Protein AF-A0A8C0UGE2-F1 (afdb_monomer_lite)

Radius of gyration: 23.73 Å; chains: 1; bounding box: 67×33×68 Å

Structure (mmCIF, N/CA/C/O backbone):
data_AF-A0A8C0UGE2-F1
#
_entry.id   AF-A0A8C0UGE2-F1
#
loop_
_atom_site.group_PDB
_atom_site.id
_atom_site.type_symbol
_atom_site.label_atom_id
_atom_site.label_alt_id
_atom_site.label_comp_id
_atom_site.label_asym_id
_atom_site.label_entity_id
_atom_site.label_seq_id
_atom_site.pdbx_PDB_ins_code
_atom_site.Cartn_x
_atom_site.Cartn_y
_atom_site.Cartn_z
_atom_site.occupancy
_atom_site.B_iso_or_equiv
_atom_site.auth_seq_id
_atom_site.auth_comp_id
_atom_site.auth_asym_id
_atom_site.auth_atom_id
_atom_site.pdbx_PDB_model_num
ATOM 1 N N . TYR A 1 1 ? -39.159 15.791 -8.071 1.00 35.28 1 TYR A N 1
ATOM 2 C CA . TYR A 1 1 ? -38.620 14.446 -7.819 1.00 35.28 1 TYR A CA 1
ATOM 3 C C . TYR A 1 1 ? -37.175 14.596 -7.386 1.00 35.28 1 TYR A C 1
ATOM 5 O O . TYR A 1 1 ? -36.305 14.769 -8.224 1.00 35.28 1 TYR A O 1
ATOM 13 N N . LEU A 1 2 ? -36.950 14.670 -6.074 1.00 36.16 2 LEU A N 1
ATOM 14 C CA . LEU A 1 2 ? -35.611 14.627 -5.495 1.00 36.16 2 LEU A CA 1
ATOM 15 C C . LEU A 1 2 ? -35.156 13.165 -5.542 1.00 36.16 2 LEU A C 1
ATOM 17 O O . LEU A 1 2 ? -35.850 12.305 -5.002 1.00 36.16 2 LEU A O 1
ATOM 21 N N . CYS A 1 3 ? -34.042 12.883 -6.220 1.00 34.47 3 CYS A N 1
ATOM 22 C CA . CYS A 1 3 ? -33.357 11.601 -6.090 1.00 34.47 3 CYS A CA 1
ATOM 23 C C . CYS A 1 3 ? -32.955 11.437 -4.624 1.00 34.47 3 CYS A C 1
ATOM 25 O O . CYS A 1 3 ? -32.105 12.175 -4.128 1.00 34.47 3 CYS A O 1
ATOM 27 N N . ALA A 1 4 ? -33.575 10.482 -3.936 1.00 37.00 4 ALA A N 1
ATOM 28 C CA . ALA A 1 4 ? -33.048 9.970 -2.688 1.00 37.00 4 ALA A CA 1
ATOM 29 C C . ALA A 1 4 ? -31.697 9.321 -3.007 1.00 37.00 4 ALA A C 1
ATOM 31 O O . ALA A 1 4 ? -31.641 8.278 -3.656 1.00 37.00 4 ALA A O 1
ATOM 32 N N . VAL A 1 5 ? -30.607 9.968 -2.597 1.00 39.03 5 VAL A N 1
ATOM 33 C CA . VAL A 1 5 ? -29.318 9.294 -2.464 1.00 39.03 5 VAL A CA 1
ATOM 34 C C . VAL A 1 5 ? -29.545 8.232 -1.395 1.00 39.03 5 VAL A C 1
ATOM 36 O O . VAL A 1 5 ? -29.760 8.560 -0.230 1.00 39.03 5 VAL A O 1
ATOM 39 N N . ALA A 1 6 ? -29.630 6.970 -1.807 1.00 39.03 6 ALA A N 1
ATOM 40 C CA . ALA A 1 6 ? -29.719 5.862 -0.874 1.00 39.03 6 ALA A CA 1
ATOM 41 C C . ALA A 1 6 ? -28.421 5.849 -0.060 1.00 39.03 6 ALA A C 1
ATOM 43 O O . ALA A 1 6 ? -27.354 5.558 -0.597 1.00 39.03 6 ALA A O 1
ATOM 44 N N . PHE A 1 7 ? -28.502 6.221 1.217 1.00 43.69 7 PHE A N 1
ATOM 45 C CA . PHE A 1 7 ? -27.415 5.965 2.152 1.00 43.69 7 PHE A CA 1
ATOM 46 C C . PHE A 1 7 ? -27.224 4.440 2.225 1.00 43.69 7 PHE A C 1
ATOM 48 O O . PHE A 1 7 ? -28.227 3.727 2.348 1.00 43.69 7 PHE A O 1
ATOM 55 N N . PRO A 1 8 ? -25.990 3.921 2.087 1.00 52.72 8 PRO A N 1
ATOM 56 C CA . PRO A 1 8 ? -25.739 2.484 2.137 1.00 52.72 8 PRO A CA 1
ATOM 57 C C . PRO A 1 8 ? -26.287 1.905 3.443 1.00 52.72 8 PRO A C 1
ATOM 59 O O . PRO A 1 8 ? -26.180 2.522 4.505 1.00 52.72 8 PRO A O 1
ATOM 62 N N . THR A 1 9 ? -26.921 0.734 3.367 1.00 55.12 9 THR A N 1
ATOM 63 C CA . THR A 1 9 ? -27.489 0.107 4.563 1.00 55.12 9 THR A CA 1
ATOM 64 C C . THR A 1 9 ? -26.370 -0.347 5.505 1.00 55.12 9 THR A C 1
ATOM 66 O O . THR A 1 9 ? -25.261 -0.664 5.073 1.00 55.12 9 THR A O 1
ATOM 69 N N . THR A 1 10 ? -26.642 -0.421 6.811 1.00 58.91 10 THR A N 1
ATOM 70 C CA . THR A 1 10 ? -25.667 -0.883 7.822 1.00 58.91 10 THR A CA 1
ATOM 71 C C . THR A 1 10 ? -25.112 -2.285 7.532 1.00 58.91 10 THR A C 1
ATOM 73 O O . THR A 1 10 ? -23.990 -2.605 7.927 1.00 58.91 10 THR A O 1
ATOM 76 N N . LEU A 1 11 ? -25.870 -3.116 6.807 1.00 57.78 11 LEU A N 1
ATOM 77 C CA . LEU A 1 11 ? -25.459 -4.452 6.379 1.00 57.78 11 LEU A CA 1
ATOM 78 C C . LEU A 1 11 ? -24.399 -4.415 5.263 1.00 57.78 11 LEU A C 1
ATOM 80 O O . LEU A 1 11 ? -23.476 -5.232 5.285 1.00 57.78 11 LEU A O 1
ATOM 84 N N . ASP A 1 12 ? -24.515 -3.467 4.327 1.00 63.66 12 ASP A N 1
ATOM 85 C CA . ASP A 1 12 ? -23.564 -3.288 3.222 1.00 63.66 12 ASP A CA 1
ATOM 86 C C . ASP A 1 12 ? -22.211 -2.810 3.760 1.00 63.66 12 ASP A C 1
ATOM 88 O O . ASP A 1 12 ? -21.180 -3.420 3.485 1.00 63.66 12 ASP A O 1
ATOM 92 N N . LEU A 1 13 ? -22.231 -1.827 4.669 1.00 69.75 13 LEU A N 1
ATOM 93 C CA . LEU A 1 13 ? -21.023 -1.317 5.327 1.00 69.75 13 LEU A CA 1
ATOM 94 C C . LEU A 1 13 ? -20.281 -2.420 6.097 1.00 69.75 13 LEU A C 1
ATOM 96 O O . LEU A 1 13 ? -19.061 -2.543 6.016 1.00 69.75 13 LEU A O 1
ATOM 100 N N . ARG A 1 14 ? -21.001 -3.284 6.824 1.00 78.75 14 ARG A N 1
ATOM 101 C CA . ARG A 1 14 ? -20.371 -4.378 7.575 1.00 78.75 14 ARG A CA 1
ATOM 102 C C . ARG A 1 14 ? -19.578 -5.317 6.669 1.00 78.75 14 ARG A C 1
ATOM 104 O O . ARG A 1 14 ? -18.502 -5.772 7.062 1.00 78.75 14 ARG A O 1
ATOM 111 N N . LYS A 1 15 ? -20.108 -5.648 5.492 1.00 79.75 15 LYS A N 1
ATOM 112 C CA . LYS A 1 15 ? -19.449 -6.561 4.553 1.00 79.75 15 LYS A CA 1
ATOM 113 C C . LYS A 1 15 ? -18.118 -5.983 4.070 1.00 79.75 15 LYS A C 1
ATOM 115 O O . LYS A 1 15 ? -17.127 -6.712 4.037 1.00 79.75 15 LYS A O 1
ATOM 120 N N . ASP A 1 16 ? -18.090 -4.687 3.793 1.00 85.06 16 ASP A N 1
ATOM 121 C CA . ASP A 1 16 ? -16.926 -4.005 3.228 1.00 85.06 16 ASP A CA 1
ATOM 122 C C . ASP A 1 16 ? -15.793 -3.824 4.249 1.00 85.06 16 ASP A C 1
ATOM 124 O O . ASP A 1 16 ? -14.615 -3.862 3.883 1.00 85.06 16 ASP A O 1
ATOM 128 N N . TYR A 1 17 ? -16.126 -3.721 5.541 1.00 92.06 17 TYR A N 1
ATOM 129 C CA . TYR A 1 17 ? -15.155 -3.471 6.615 1.00 92.06 17 TYR A CA 1
ATOM 130 C C . TYR A 1 17 ? -14.845 -4.689 7.497 1.00 92.06 17 TYR A C 1
ATOM 132 O O . TYR A 1 17 ? -14.012 -4.603 8.396 1.00 92.06 17 TYR A O 1
ATOM 140 N N . SER A 1 18 ? -15.473 -5.846 7.271 1.00 94.06 18 SER A N 1
ATOM 141 C CA . SER A 1 18 ? -15.198 -7.049 8.071 1.00 94.06 18 SER A CA 1
ATOM 142 C C . SER A 1 18 ? -13.863 -7.693 7.700 1.00 94.06 18 SER A C 1
ATOM 144 O O . SER A 1 18 ? -13.584 -7.933 6.524 1.00 94.06 18 SER A O 1
ATOM 146 N N . ARG A 1 19 ? -13.063 -8.055 8.704 1.00 94.94 19 ARG A N 1
ATOM 147 C CA . ARG A 1 19 ? -11.792 -8.769 8.552 1.00 94.94 19 ARG A CA 1
ATOM 148 C C . ARG A 1 19 ? -12.007 -10.198 8.064 1.00 94.94 19 ARG A C 1
ATOM 150 O O . ARG A 1 19 ? -12.829 -10.951 8.606 1.00 94.94 19 ARG A O 1
ATOM 157 N N . GLN A 1 20 ? -11.249 -10.612 7.060 1.00 92.94 20 GLN A N 1
ATOM 158 C CA . GLN A 1 20 ? -11.291 -11.962 6.509 1.00 92.94 20 GLN A CA 1
ATOM 159 C C . GLN A 1 20 ? -10.491 -12.947 7.389 1.00 92.94 20 GLN A C 1
ATOM 161 O O . GLN A 1 20 ? -9.578 -12.545 8.112 1.00 92.94 20 GLN A O 1
ATOM 166 N N . PRO A 1 21 ? -10.841 -14.248 7.410 1.00 90.94 21 PRO A N 1
ATOM 167 C CA . PRO A 1 21 ? -10.063 -15.246 8.145 1.00 90.94 21 PRO A CA 1
ATOM 168 C C . PRO A 1 21 ? -8.603 -15.284 7.669 1.00 90.94 21 PRO A C 1
ATOM 170 O O . PRO A 1 21 ? -8.354 -15.400 6.476 1.00 90.94 21 PRO A O 1
ATOM 173 N N . GLY A 1 22 ? -7.647 -15.194 8.597 1.00 88.38 22 GLY A N 1
ATOM 174 C CA . GLY A 1 22 ? -6.212 -15.215 8.280 1.00 88.38 22 GLY A CA 1
ATOM 175 C C . GLY A 1 22 ? -5.634 -13.895 7.753 1.00 88.38 22 GLY A C 1
ATOM 176 O O . GLY A 1 22 ? -4.417 -13.780 7.659 1.00 88.38 22 GLY A O 1
ATOM 177 N N . GLU A 1 23 ? -6.466 -12.888 7.478 1.00 91.00 23 GLU A N 1
ATOM 178 C CA . GLU A 1 23 ? -6.017 -11.566 7.029 1.00 91.00 23 GLU A CA 1
ATOM 179 C C . GLU A 1 23 ? -5.204 -10.871 8.142 1.00 91.00 23 GLU A C 1
ATOM 181 O O . GLU A 1 23 ? -5.680 -10.801 9.288 1.00 91.00 23 GLU A O 1
ATOM 186 N N . PRO A 1 24 ? -3.989 -10.369 7.855 1.00 91.44 24 PRO A N 1
ATOM 187 C CA . PRO A 1 24 ? -3.239 -9.510 8.768 1.00 91.44 24 PRO A CA 1
ATOM 188 C C . PRO A 1 24 ? -4.028 -8.257 9.164 1.00 91.44 24 PRO A C 1
ATOM 190 O O . PRO A 1 24 ? -4.846 -7.757 8.398 1.00 91.44 24 PRO A O 1
ATOM 193 N N . ILE A 1 25 ? -3.775 -7.718 10.361 1.00 93.88 25 ILE A N 1
ATOM 194 C CA . ILE A 1 25 ? -4.463 -6.498 10.821 1.00 93.88 25 ILE A CA 1
ATOM 195 C C . ILE A 1 25 ? -4.112 -5.296 9.934 1.00 93.88 25 ILE A C 1
ATOM 197 O O . ILE A 1 25 ? -5.007 -4.524 9.610 1.00 93.88 25 ILE A O 1
ATOM 201 N N . SER A 1 26 ? -2.852 -5.163 9.508 1.00 92.69 26 SER A N 1
ATOM 202 C CA . SER A 1 26 ? -2.403 -4.120 8.574 1.00 92.69 26 SER A CA 1
ATOM 203 C C . SER A 1 26 ? -3.158 -4.178 7.245 1.00 92.69 26 SER A C 1
ATOM 205 O O . SER A 1 26 ? -3.753 -3.182 6.845 1.00 92.69 26 SER A O 1
ATOM 207 N N . ALA A 1 27 ? -3.205 -5.358 6.620 1.00 92.19 27 ALA A N 1
ATOM 208 C CA . ALA A 1 27 ? -3.927 -5.603 5.372 1.00 92.19 27 ALA A CA 1
ATOM 209 C C . ALA A 1 27 ? -5.427 -5.290 5.499 1.00 92.19 27 ALA A C 1
ATOM 211 O O . ALA A 1 27 ? -6.004 -4.605 4.658 1.00 92.19 27 ALA A O 1
ATOM 212 N N . TRP A 1 28 ? -6.051 -5.739 6.593 1.00 95.25 28 TRP A N 1
ATOM 213 C CA . TRP A 1 28 ? -7.461 -5.474 6.875 1.00 95.25 28 TRP A CA 1
ATOM 214 C C . TRP A 1 28 ? -7.760 -3.982 7.030 1.00 95.25 28 TRP A C 1
ATOM 216 O O . TRP A 1 28 ? -8.749 -3.490 6.485 1.00 95.25 28 TRP A O 1
ATOM 226 N N . LEU A 1 29 ? -6.923 -3.259 7.775 1.00 95.19 29 LEU A N 1
ATOM 227 C CA . LEU A 1 29 ? -7.071 -1.820 7.958 1.00 95.19 29 LEU A CA 1
ATOM 228 C C . LEU A 1 29 ? -6.905 -1.081 6.630 1.00 95.19 29 LEU A C 1
ATOM 230 O O . LEU A 1 29 ? -7.764 -0.272 6.291 1.00 95.19 29 LEU A O 1
ATOM 234 N N . LEU A 1 30 ? -5.868 -1.402 5.857 1.00 92.94 30 LEU A N 1
ATOM 235 C CA . LEU A 1 30 ? -5.649 -0.801 4.543 1.00 92.94 30 LEU A CA 1
ATOM 236 C C . LEU A 1 30 ? -6.849 -1.029 3.613 1.00 92.94 30 LEU A C 1
ATOM 238 O O . LEU A 1 30 ? -7.369 -0.088 3.028 1.00 92.94 30 LEU A O 1
ATOM 242 N N . ARG A 1 31 ? -7.402 -2.245 3.581 1.00 93.44 31 ARG A N 1
ATOM 243 C CA . ARG A 1 31 ? -8.626 -2.525 2.819 1.00 93.44 31 ARG A CA 1
ATOM 244 C C . ARG A 1 31 ? -9.834 -1.730 3.323 1.00 93.44 31 ARG A C 1
ATOM 246 O O . ARG A 1 31 ? -10.671 -1.312 2.527 1.00 93.44 31 ARG A O 1
ATOM 253 N N . CYS A 1 32 ? -9.957 -1.513 4.634 1.00 93.69 32 CYS A N 1
ATOM 254 C CA . CYS A 1 32 ? -10.994 -0.630 5.170 1.00 93.69 32 CYS A CA 1
ATOM 255 C C . CYS A 1 32 ? -10.818 0.813 4.673 1.00 93.69 32 CYS A C 1
ATOM 257 O O . CYS A 1 32 ? -11.817 1.455 4.338 1.00 93.69 32 CYS A O 1
ATOM 259 N N . TRP A 1 33 ? -9.579 1.313 4.620 1.00 93.50 33 TRP A N 1
ATOM 260 C CA . TRP A 1 33 ? -9.257 2.629 4.065 1.00 93.50 33 TRP A CA 1
ATOM 261 C C . TRP A 1 33 ? -9.662 2.734 2.592 1.00 93.50 33 TRP A C 1
ATOM 263 O O . TRP A 1 33 ? -10.447 3.622 2.254 1.00 93.50 33 TRP A O 1
ATOM 273 N N . ASP A 1 34 ? -9.253 1.766 1.769 1.00 88.88 34 ASP A N 1
ATOM 274 C CA . ASP A 1 34 ? -9.574 1.692 0.336 1.00 88.88 34 ASP A CA 1
ATOM 275 C C . ASP A 1 34 ? -11.093 1.662 0.092 1.00 88.88 34 ASP A C 1
ATOM 277 O O . ASP A 1 34 ? -11.623 2.338 -0.793 1.00 88.88 34 ASP A O 1
ATOM 281 N N . ASN A 1 35 ? -11.833 0.978 0.971 1.00 89.75 35 ASN A N 1
ATOM 282 C CA . ASN A 1 35 ? -13.299 0.950 0.978 1.00 89.75 35 ASN A CA 1
ATOM 283 C C . ASN A 1 35 ? -13.944 2.218 1.582 1.00 89.75 35 ASN A C 1
ATOM 285 O O . ASN A 1 35 ? -15.152 2.268 1.838 1.00 89.75 35 ASN A O 1
ATOM 289 N N . GLY A 1 36 ? -13.167 3.269 1.833 1.00 88.50 36 GLY A N 1
ATOM 290 C CA . GLY A 1 36 ? -13.653 4.583 2.233 1.00 88.50 36 GLY A CA 1
ATOM 291 C C . GLY A 1 36 ? -13.944 4.758 3.719 1.00 88.50 36 GLY A C 1
ATOM 292 O O . GLY A 1 36 ? -14.719 5.653 4.059 1.00 88.50 36 GLY A O 1
ATOM 293 N N . ALA A 1 37 ? -13.338 3.973 4.617 1.00 91.12 37 ALA A N 1
ATOM 294 C CA . ALA A 1 37 ? -13.529 4.130 6.066 1.00 91.12 37 ALA A CA 1
ATOM 295 C C . ALA A 1 37 ? -13.191 5.546 6.581 1.00 91.12 37 ALA A C 1
ATOM 297 O O . ALA A 1 37 ? -13.761 5.982 7.582 1.00 91.12 37 ALA A O 1
ATOM 298 N N . GLY A 1 38 ? -12.316 6.293 5.895 1.00 89.81 38 GLY A N 1
ATOM 299 C CA . GLY A 1 38 ? -12.028 7.700 6.209 1.00 89.81 38 GLY A CA 1
ATOM 300 C C . GLY A 1 38 ? -13.226 8.640 6.012 1.00 89.81 38 GLY A C 1
ATOM 301 O O . GLY A 1 38 ? -13.368 9.627 6.731 1.00 89.81 38 GLY A O 1
ATOM 302 N N . ARG A 1 39 ? -14.141 8.307 5.092 1.00 88.69 39 ARG A N 1
ATOM 303 C CA . ARG A 1 39 ? -15.330 9.116 4.767 1.00 88.69 39 ARG A CA 1
ATOM 304 C C . ARG A 1 39 ? -16.543 8.788 5.640 1.00 88.69 39 ARG A C 1
ATOM 306 O O . ARG A 1 39 ? -17.461 9.600 5.717 1.00 88.69 39 ARG A O 1
ATOM 313 N N . GLN A 1 40 ? -16.547 7.634 6.308 1.00 90.69 40 GLN A N 1
ATOM 314 C CA . GLN A 1 40 ? -17.678 7.196 7.128 1.00 90.69 40 GLN A CA 1
ATOM 315 C C . GLN A 1 40 ? -17.618 7.811 8.521 1.00 90.69 40 GLN A C 1
ATOM 317 O O . GLN A 1 40 ? -16.929 7.300 9.400 1.00 90.69 40 GLN A O 1
ATOM 322 N N . GLN A 1 41 ? -18.335 8.913 8.721 1.00 91.62 41 GLN A N 1
ATOM 323 C CA . GLN A 1 41 ? -18.479 9.556 10.026 1.00 91.62 41 GLN A CA 1
ATOM 324 C C . GLN A 1 41 ? -19.551 8.835 10.837 1.00 91.62 41 GLN A C 1
ATOM 326 O O . GLN A 1 41 ? -20.673 8.685 10.362 1.00 91.62 41 GLN A O 1
ATOM 331 N N . LEU A 1 42 ? -19.197 8.384 12.039 1.00 89.81 42 LEU A N 1
ATOM 332 C CA . LEU A 1 42 ? -20.088 7.611 12.900 1.00 89.81 42 LEU A CA 1
ATOM 333 C C . LEU A 1 42 ? -20.021 8.129 14.331 1.00 89.81 42 LEU A C 1
ATOM 335 O O . LEU A 1 42 ? -18.936 8.459 14.827 1.00 89.81 42 LEU A O 1
ATOM 339 N N . GLU A 1 43 ? -21.153 8.124 15.023 1.00 91.56 43 GLU A N 1
ATOM 340 C CA . GLU A 1 43 ? -21.210 8.175 16.482 1.00 91.56 43 GLU A CA 1
ATOM 341 C C . GLU A 1 43 ? -20.812 6.831 17.108 1.00 91.56 43 GLU A C 1
ATOM 343 O O . GLU A 1 43 ? -20.848 5.775 16.471 1.00 91.56 43 GLU A O 1
ATOM 348 N N . GLY A 1 44 ? -20.465 6.847 18.400 1.00 87.62 44 GLY A N 1
ATOM 349 C CA . GLY A 1 44 ? -20.059 5.630 19.110 1.00 87.62 44 GLY A CA 1
ATOM 350 C C . GLY A 1 44 ? -21.124 4.531 19.081 1.00 87.62 44 GLY A C 1
ATOM 351 O O . GLY A 1 44 ? -20.791 3.356 18.949 1.00 87.62 44 GLY A O 1
ATOM 352 N N . HIS A 1 45 ? -22.404 4.904 19.145 1.00 88.00 45 HIS A N 1
ATOM 353 C CA . HIS A 1 45 ? -23.514 3.954 19.124 1.00 88.00 45 HIS A CA 1
ATOM 354 C C 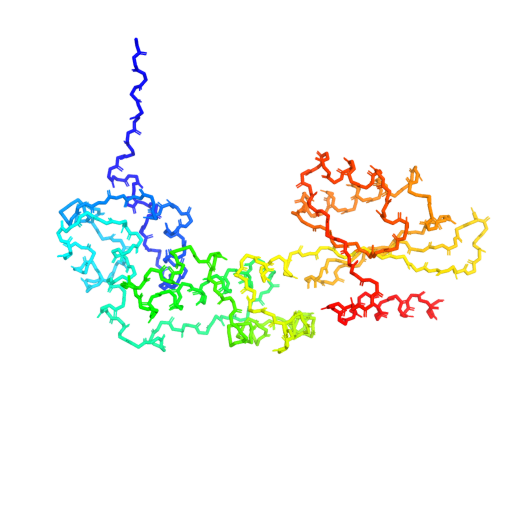. HIS A 1 45 ? -23.767 3.369 17.721 1.00 88.00 45 HIS A C 1
ATOM 356 O O . HIS A 1 45 ? -24.036 2.176 17.601 1.00 88.00 45 HIS A O 1
ATOM 362 N N . GLU A 1 46 ? -23.622 4.166 16.660 1.00 89.19 46 GLU A N 1
ATOM 363 C CA . GLU A 1 46 ? -23.729 3.708 15.266 1.00 89.19 46 GLU A CA 1
ATOM 364 C C . GLU A 1 46 ? -22.588 2.748 14.926 1.00 89.19 46 GLU A C 1
ATOM 366 O O . GLU A 1 46 ? -22.802 1.691 14.334 1.00 89.19 46 GLU A O 1
ATOM 371 N N . ALA A 1 47 ? -21.375 3.061 15.390 1.00 87.38 47 ALA A N 1
ATOM 372 C CA . ALA A 1 47 ? -20.214 2.200 15.215 1.00 87.38 47 ALA A CA 1
ATOM 373 C C . ALA A 1 47 ? -20.403 0.826 15.890 1.00 87.38 47 ALA A C 1
ATOM 375 O O . ALA A 1 47 ? -19.991 -0.191 15.336 1.00 87.38 47 ALA A O 1
ATOM 376 N N . GLN A 1 48 ? -21.086 0.762 17.042 1.00 86.50 48 GLN A N 1
ATOM 377 C CA . GLN A 1 48 ? -21.438 -0.510 17.698 1.00 86.50 48 GLN A CA 1
ATOM 378 C C . GLN A 1 48 ? -22.453 -1.333 16.889 1.00 86.50 48 GLN A C 1
ATOM 380 O O . GLN A 1 48 ? -22.426 -2.565 16.935 1.00 86.50 48 GLN A O 1
ATOM 385 N N . GLN A 1 49 ? -23.338 -0.677 16.134 1.00 87.62 49 GLN A N 1
ATOM 386 C CA . GLN A 1 49 ? -24.356 -1.346 15.318 1.00 87.62 49 GLN A CA 1
ATOM 387 C C . GLN A 1 49 ? -23.782 -2.018 14.064 1.00 87.62 49 GLN A C 1
ATOM 389 O O . GLN A 1 49 ? -24.423 -2.920 13.523 1.00 87.62 49 GLN A O 1
ATOM 394 N N . LEU A 1 50 ? -22.562 -1.664 13.639 1.00 85.44 50 LEU A N 1
ATOM 395 C CA . LEU A 1 50 ? -21.855 -2.360 12.554 1.00 85.44 50 LEU A CA 1
ATOM 396 C C . LEU A 1 50 ? -21.550 -3.831 12.895 1.00 85.44 50 LEU A C 1
ATOM 398 O O . LEU A 1 50 ? -21.293 -4.641 12.003 1.00 85.44 50 LEU A O 1
ATOM 402 N N . GLY A 1 51 ? -21.631 -4.207 14.174 1.00 85.06 51 GLY A N 1
ATOM 403 C CA . GLY A 1 51 ? -21.371 -5.561 14.642 1.00 85.06 51 GLY A CA 1
ATOM 404 C C . GLY A 1 51 ? -19.881 -5.896 14.629 1.00 85.06 51 GLY A C 1
ATOM 405 O O . GLY A 1 51 ? -19.035 -5.016 14.713 1.00 85.06 51 GLY A O 1
ATOM 406 N N . SER A 1 52 ? -19.550 -7.190 14.561 1.00 89.94 52 SER A N 1
ATOM 407 C CA . SER A 1 52 ? -18.144 -7.606 14.592 1.00 89.94 52 SER A CA 1
ATOM 408 C C . SER A 1 52 ? -17.474 -7.393 13.237 1.00 89.94 52 SER A C 1
ATOM 410 O O . SER A 1 52 ? -17.834 -8.078 12.270 1.00 89.94 52 SER A O 1
ATOM 412 N N . LEU A 1 53 ? -16.508 -6.472 13.208 1.00 93.25 53 LEU A N 1
ATOM 413 C CA . LEU A 1 53 ? -15.648 -6.165 12.068 1.00 93.25 53 LEU A CA 1
ATOM 414 C C . LEU A 1 53 ? -14.285 -6.851 12.206 1.00 93.25 53 LEU A C 1
ATOM 416 O O . LEU A 1 53 ? -13.872 -7.600 11.324 1.00 93.25 53 LEU A O 1
ATOM 420 N N . ALA A 1 54 ? -13.603 -6.644 13.332 1.00 92.81 54 ALA A N 1
ATOM 421 C CA . ALA A 1 54 ? -12.238 -7.105 13.575 1.00 92.81 54 ALA A CA 1
ATOM 422 C C . ALA A 1 54 ? -12.143 -8.600 13.907 1.00 92.81 54 ALA A C 1
ATOM 424 O O . ALA A 1 54 ? -11.068 -9.193 13.786 1.00 92.81 54 ALA A O 1
ATOM 425 N N . LYS A 1 55 ? -13.252 -9.197 14.374 1.00 92.06 55 LYS A N 1
ATOM 426 C CA . LYS A 1 55 ? -13.299 -10.543 14.980 1.00 92.06 55 LYS A CA 1
ATOM 427 C C . LYS A 1 55 ? -12.389 -10.676 16.212 1.00 92.06 55 LYS A C 1
ATOM 429 O O . LYS A 1 55 ? -12.004 -11.779 16.589 1.00 92.06 55 LYS A O 1
ATOM 434 N N . ASP A 1 56 ? -12.086 -9.554 16.863 1.00 93.31 56 ASP A N 1
ATOM 435 C CA . ASP A 1 56 ? -11.334 -9.462 18.115 1.00 93.31 56 ASP A CA 1
ATOM 436 C C . ASP A 1 56 ? -12.122 -8.589 19.095 1.00 93.31 56 ASP A C 1
ATOM 438 O O . ASP A 1 56 ? -12.351 -7.406 18.845 1.00 93.31 56 ASP A O 1
ATOM 442 N N . ARG A 1 57 ? -12.532 -9.180 20.222 1.00 91.88 57 ARG A N 1
ATOM 443 C CA . ARG A 1 57 ? -13.417 -8.543 21.209 1.00 91.88 57 ARG A CA 1
ATOM 444 C C . ARG A 1 57 ? -12.885 -7.223 21.760 1.00 91.88 57 ARG A C 1
ATOM 446 O O . ARG A 1 57 ? -13.679 -6.339 22.073 1.00 91.88 57 ARG A O 1
ATOM 453 N N . GLU A 1 58 ? -11.576 -7.104 21.924 1.00 91.94 58 GLU A N 1
ATOM 454 C CA . GLU A 1 58 ? -10.963 -5.911 22.498 1.00 91.94 58 GLU A CA 1
ATOM 455 C C . GLU A 1 58 ? -10.932 -4.770 21.479 1.00 91.94 58 GLU A C 1
ATOM 457 O O . GLU A 1 58 ? -11.215 -3.627 21.842 1.00 91.94 58 GLU A O 1
ATOM 462 N N . ILE A 1 59 ? -10.687 -5.087 20.201 1.00 94.38 59 ILE A N 1
ATOM 463 C CA . ILE A 1 59 ? -10.800 -4.117 19.105 1.00 94.38 59 ILE A CA 1
ATOM 464 C C . ILE A 1 59 ? -12.261 -3.676 18.947 1.00 94.38 59 ILE A C 1
ATOM 466 O O . ILE A 1 59 ? -12.517 -2.476 18.921 1.00 94.38 59 ILE A O 1
ATOM 470 N N . GLU A 1 60 ? -13.231 -4.603 18.938 1.00 93.56 60 GLU A N 1
ATOM 471 C CA . GLU A 1 60 ? -14.658 -4.239 18.820 1.00 93.56 60 GLU A CA 1
ATOM 472 C C . GLU A 1 60 ? -15.096 -3.284 19.940 1.00 93.56 60 GLU A C 1
ATOM 474 O O . GLU A 1 60 ? -15.799 -2.301 19.704 1.00 93.56 60 GLU A O 1
ATOM 479 N N . ARG A 1 61 ? -14.651 -3.548 21.177 1.00 90.94 61 ARG A N 1
ATOM 480 C CA . ARG A 1 61 ? -14.950 -2.685 22.326 1.00 90.94 61 ARG A CA 1
ATOM 481 C C . ARG A 1 61 ? -14.375 -1.283 22.140 1.00 90.94 61 ARG A C 1
ATOM 483 O O . ARG A 1 61 ? -14.988 -0.319 22.591 1.00 90.94 61 ARG A O 1
ATOM 490 N N . GLY A 1 62 ? -13.206 -1.169 21.514 1.00 91.12 62 GLY A N 1
ATOM 491 C CA . GLY A 1 62 ? -12.579 0.111 21.204 1.00 91.12 62 GLY A CA 1
ATOM 492 C C . GLY A 1 62 ? -13.389 0.940 20.207 1.00 91.12 62 GLY A C 1
ATOM 493 O O . GLY A 1 62 ? -13.570 2.137 20.435 1.00 91.12 62 GLY A O 1
ATOM 494 N N . ILE A 1 63 ? -13.932 0.307 19.159 1.00 91.94 63 ILE A N 1
ATOM 495 C CA . ILE A 1 63 ? -14.538 1.001 18.006 1.00 91.94 63 ILE A CA 1
ATOM 496 C C . ILE A 1 63 ? -15.707 1.888 18.452 1.00 91.94 63 ILE A C 1
ATOM 498 O O . ILE A 1 63 ? -15.837 3.040 18.032 1.00 91.94 63 ILE A O 1
ATOM 502 N N . GLY A 1 64 ? -16.530 1.360 19.357 1.00 88.81 64 GLY A N 1
ATOM 503 C CA . GLY A 1 64 ? -17.698 2.039 19.909 1.00 88.81 64 GLY A CA 1
ATOM 504 C C . GLY A 1 64 ? -17.455 2.844 21.185 1.00 88.81 64 GLY A C 1
ATOM 505 O O . GLY A 1 64 ? -18.423 3.332 21.766 1.00 88.81 64 GLY A O 1
ATOM 506 N N . LYS A 1 65 ? -16.214 2.928 21.684 1.00 89.00 65 LYS A N 1
ATOM 507 C CA . LYS A 1 65 ? -15.915 3.536 22.994 1.00 89.00 65 LYS A CA 1
ATOM 508 C C . LYS A 1 65 ? -16.015 5.059 22.971 1.00 89.00 65 LYS A C 1
ATOM 510 O O . LYS A 1 65 ? -16.431 5.663 23.956 1.00 89.00 65 LYS A O 1
ATOM 515 N N . GLU A 1 66 ? -15.590 5.678 21.875 1.00 83.25 66 GLU A N 1
ATOM 516 C CA . GLU A 1 66 ? -15.627 7.128 21.716 1.00 83.25 66 GLU A CA 1
ATOM 517 C C . GLU A 1 66 ? -17.031 7.585 21.307 1.00 83.25 66 GLU A C 1
ATOM 519 O O . GLU A 1 66 ? -17.535 7.194 20.254 1.00 83.25 66 GLU A O 1
ATOM 524 N N . GLY A 1 67 ? -17.665 8.404 22.151 1.00 80.75 67 GLY A N 1
ATOM 525 C CA . GLY A 1 67 ? -19.010 8.927 21.899 1.00 80.75 67 GLY A CA 1
ATOM 526 C C . GLY A 1 67 ? -19.056 10.066 20.877 1.00 80.75 67 GLY A C 1
ATOM 527 O O . GLY A 1 67 ? -20.091 10.263 20.252 1.00 80.75 67 GLY A O 1
ATOM 528 N N . ALA A 1 68 ? -17.949 10.792 20.687 1.00 87.44 68 ALA A N 1
ATOM 529 C CA . ALA A 1 68 ? -17.855 11.862 19.696 1.00 87.44 68 ALA A CA 1
ATOM 530 C C . ALA A 1 68 ? -17.941 11.309 18.267 1.00 87.44 68 ALA A C 1
ATOM 532 O O . ALA A 1 68 ? -17.540 10.172 18.028 1.00 87.44 68 ALA A O 1
ATOM 533 N N . ILE A 1 69 ? -18.438 12.112 17.323 1.00 89.38 69 ILE A N 1
ATOM 534 C CA . ILE A 1 69 ? -18.453 11.759 15.897 1.00 89.38 69 ILE A CA 1
ATOM 535 C C . ILE A 1 69 ? -17.017 11.780 15.366 1.00 89.38 69 ILE A C 1
ATOM 537 O O . ILE A 1 69 ? -16.326 12.794 15.474 1.00 89.38 69 ILE A O 1
ATOM 541 N N . CYS A 1 70 ? -16.577 10.671 14.778 1.00 90.12 70 CYS A N 1
ATOM 542 C CA . CYS A 1 70 ? -15.302 10.570 14.074 1.00 90.12 70 CYS A CA 1
ATOM 543 C C . CYS A 1 70 ? -15.371 9.488 12.989 1.00 90.12 70 CYS A C 1
ATOM 545 O O . CYS A 1 70 ? -16.308 8.679 12.959 1.00 90.12 70 CYS A O 1
ATOM 547 N N . SER A 1 71 ? -14.389 9.485 12.082 1.00 92.00 71 SER A N 1
ATOM 548 C CA . SER A 1 71 ? -14.356 8.525 10.980 1.00 92.00 71 SER A CA 1
ATOM 549 C C . SER A 1 71 ? -14.184 7.093 11.486 1.00 92.00 71 SER A C 1
ATOM 551 O O . SER A 1 71 ? -13.476 6.840 12.467 1.00 92.00 71 SER A O 1
ATOM 553 N N . LEU A 1 72 ? -14.780 6.131 10.778 1.00 93.19 72 LEU A N 1
ATOM 554 C CA . LEU A 1 72 ? -14.562 4.708 11.025 1.00 93.19 72 LEU A CA 1
ATOM 555 C C . LEU A 1 72 ? -13.062 4.380 11.007 1.00 93.19 72 LEU A C 1
ATOM 557 O O . LEU A 1 72 ? -12.599 3.619 11.851 1.00 93.19 72 LEU A O 1
ATOM 561 N N . TRP A 1 73 ? -12.290 5.020 10.124 1.00 93.31 73 TRP A N 1
ATOM 562 C CA . TRP A 1 73 ? -10.830 4.910 10.094 1.00 93.31 73 TRP A CA 1
ATOM 563 C C . TRP A 1 73 ? -10.169 5.239 11.439 1.00 93.31 73 TRP A C 1
ATOM 565 O O . TRP A 1 73 ? -9.491 4.385 12.013 1.00 93.31 73 TRP A O 1
ATOM 575 N N . ARG A 1 74 ? -10.423 6.426 12.009 1.00 91.94 74 ARG A N 1
ATOM 576 C CA . ARG A 1 74 ? -9.849 6.823 13.310 1.00 91.94 74 ARG A CA 1
ATOM 577 C C . ARG A 1 74 ? -10.266 5.885 14.438 1.00 91.94 74 ARG A C 1
ATOM 579 O O . ARG A 1 74 ? -9.444 5.560 15.300 1.00 91.94 74 ARG A O 1
ATOM 586 N N . ARG A 1 75 ? -11.520 5.418 14.425 1.00 93.06 75 ARG A N 1
ATOM 587 C CA . ARG A 1 75 ? -12.028 4.438 15.399 1.00 93.06 75 ARG A CA 1
ATOM 588 C C . ARG A 1 75 ? -11.260 3.126 15.309 1.00 93.06 75 ARG A C 1
ATOM 590 O O . ARG A 1 75 ? -10.821 2.613 16.339 1.00 93.06 75 ARG A O 1
ATOM 597 N N . LEU A 1 76 ? -11.067 2.600 14.100 1.00 94.50 76 LEU A N 1
ATOM 598 C CA . LEU A 1 76 ? -10.329 1.361 13.856 1.00 94.50 76 LEU A CA 1
ATOM 599 C C . LEU A 1 76 ? -8.871 1.482 14.315 1.00 94.50 76 LEU A C 1
ATOM 601 O O . LEU A 1 76 ? -8.426 0.665 15.122 1.00 94.50 76 LEU A O 1
ATOM 605 N N . LEU A 1 77 ? -8.163 2.534 13.891 1.00 93.62 77 LEU A N 1
ATOM 606 C CA . LEU A 1 77 ? -6.773 2.793 14.283 1.00 93.62 77 LEU A CA 1
ATOM 607 C C . LEU A 1 77 ? -6.614 2.892 15.805 1.00 93.62 77 LEU A C 1
ATOM 609 O O . LEU A 1 77 ? -5.764 2.221 16.392 1.00 93.62 77 LEU A O 1
ATOM 613 N N . SER A 1 78 ? -7.474 3.674 16.463 1.00 91.75 78 SER A N 1
ATOM 614 C CA . SER A 1 78 ? -7.434 3.867 17.919 1.00 91.75 78 SER A CA 1
ATOM 615 C C . SER A 1 78 ? -7.709 2.571 18.682 1.00 91.75 78 SER A C 1
ATOM 617 O O . SER A 1 78 ? -7.075 2.292 19.701 1.00 91.75 78 SER A O 1
ATOM 619 N N . SER A 1 79 ? -8.632 1.753 18.178 1.00 93.81 79 SER A N 1
ATOM 620 C CA . SER A 1 79 ? -8.998 0.467 18.782 1.00 93.81 79 SER A CA 1
ATOM 621 C C . SER A 1 79 ? -7.890 -0.565 18.645 1.00 93.81 79 SER A C 1
ATOM 623 O O . SER A 1 79 ? -7.574 -1.272 19.603 1.00 93.81 79 SER A O 1
ATOM 625 N N . VAL A 1 80 ? -7.261 -0.618 17.470 1.00 95.06 80 VAL A N 1
ATOM 626 C CA . VAL A 1 80 ? -6.105 -1.477 17.209 1.00 95.06 80 VAL A CA 1
ATOM 627 C C . VAL A 1 80 ? -4.926 -1.054 18.081 1.00 95.06 80 VAL A C 1
ATOM 629 O O . VAL A 1 80 ? -4.364 -1.902 18.769 1.00 95.06 80 VAL A O 1
ATOM 632 N N . ARG A 1 81 ? -4.614 0.246 18.167 1.00 92.88 81 ARG A N 1
ATOM 633 C CA . ARG A 1 81 ? -3.559 0.763 19.055 1.00 92.88 81 ARG A CA 1
ATOM 634 C C . ARG A 1 81 ? -3.811 0.422 20.525 1.00 92.88 81 ARG A C 1
ATOM 636 O O . ARG A 1 81 ? -2.886 0.061 21.244 1.00 92.88 81 ARG A O 1
ATOM 643 N N . ALA A 1 82 ? -5.057 0.527 20.986 1.00 92.44 82 ALA A N 1
ATOM 644 C CA . ALA A 1 82 ? -5.414 0.186 22.363 1.00 92.44 82 ALA A CA 1
ATOM 645 C C . ALA A 1 82 ? -5.217 -1.309 22.667 1.00 92.44 82 ALA A C 1
ATOM 647 O O . ALA A 1 82 ? -4.864 -1.667 23.790 1.00 92.44 82 ALA A O 1
ATOM 648 N N . ARG A 1 83 ? -5.436 -2.178 21.673 1.00 94.19 83 ARG A N 1
ATOM 649 C CA . ARG A 1 83 ? -5.242 -3.628 21.782 1.00 94.19 83 ARG A CA 1
ATOM 650 C C . ARG A 1 83 ? -3.777 -4.061 21.623 1.00 94.19 83 ARG A C 1
ATOM 652 O O . ARG A 1 83 ? -3.385 -5.065 22.223 1.00 94.19 83 ARG A O 1
ATOM 659 N N . TYR A 1 84 ? -2.997 -3.330 20.834 1.00 93.25 84 TYR A N 1
ATOM 660 C CA . TYR A 1 84 ? -1.593 -3.606 20.530 1.00 93.25 84 TYR A CA 1
ATOM 661 C C . TYR A 1 84 ? -0.743 -2.373 20.854 1.00 93.25 84 TYR A C 1
ATOM 663 O O . TYR A 1 84 ? -0.513 -1.536 19.979 1.00 93.25 84 TYR A O 1
ATOM 671 N N . PRO A 1 85 ? -0.287 -2.218 22.109 1.00 89.50 85 PRO A N 1
ATOM 672 C CA . PRO A 1 85 ? 0.456 -1.032 22.528 1.00 89.50 85 PRO A CA 1
ATOM 673 C C . PRO A 1 85 ? 1.816 -0.876 21.840 1.00 89.50 85 PRO A C 1
ATOM 675 O O . PRO A 1 85 ? 2.317 0.245 21.752 1.00 89.50 85 PRO A O 1
ATOM 678 N N . PHE A 1 86 ? 2.400 -1.976 21.354 1.00 88.56 86 PHE A N 1
ATOM 679 C CA . PHE A 1 86 ? 3.713 -2.002 20.717 1.00 88.56 86 PHE A CA 1
ATOM 680 C C . PHE A 1 86 ? 3.594 -2.350 19.240 1.00 88.56 86 PHE A C 1
ATOM 682 O O . PHE A 1 86 ? 2.831 -3.234 18.850 1.00 88.56 86 PHE A O 1
ATOM 689 N N . LYS A 1 87 ? 4.375 -1.658 18.411 1.00 86.75 87 LYS A N 1
ATOM 690 C CA . LYS A 1 87 ? 4.342 -1.813 16.954 1.00 86.75 87 LYS A CA 1
ATOM 691 C C . LYS A 1 87 ? 4.769 -3.202 16.514 1.00 86.75 87 LYS A C 1
ATOM 693 O O . LYS A 1 87 ? 4.226 -3.745 15.558 1.00 86.75 87 LYS A O 1
ATOM 698 N N . GLU A 1 88 ? 5.708 -3.785 17.239 1.00 84.38 88 GLU A N 1
ATOM 699 C CA . GLU A 1 88 ? 6.261 -5.113 17.014 1.00 84.38 88 GLU A CA 1
ATOM 700 C C . GLU A 1 88 ? 5.188 -6.207 17.093 1.00 84.38 88 GLU A C 1
ATOM 702 O O . GLU A 1 88 ? 5.323 -7.221 16.416 1.00 84.38 88 GLU A O 1
ATOM 707 N N . ASP A 1 89 ? 4.094 -5.976 17.829 1.00 85.88 89 ASP A N 1
ATOM 708 C CA . ASP A 1 89 ? 2.983 -6.926 17.945 1.00 85.88 89 ASP A CA 1
ATOM 709 C C . ASP A 1 89 ? 2.140 -7.022 16.658 1.00 85.88 89 ASP A C 1
ATOM 711 O O . ASP A 1 89 ? 1.395 -7.986 16.470 1.00 85.88 89 ASP A O 1
ATOM 715 N N . LEU A 1 90 ? 2.232 -6.013 15.784 1.00 85.50 90 LEU A N 1
ATOM 716 C CA . LEU A 1 90 ? 1.504 -5.930 14.513 1.00 85.50 90 LEU A CA 1
ATOM 717 C C . LEU A 1 90 ? 2.396 -6.116 13.286 1.00 85.50 90 LEU A C 1
ATOM 719 O O . LEU A 1 90 ? 1.879 -6.337 12.189 1.00 85.50 90 LEU A O 1
ATOM 723 N N . VAL A 1 91 ? 3.720 -6.017 13.443 1.00 70.94 91 VAL A N 1
ATOM 724 C CA . VAL A 1 91 ? 4.665 -6.251 12.348 1.00 70.94 91 VAL A CA 1
ATOM 725 C C . VAL A 1 91 ? 4.670 -7.742 12.029 1.00 70.94 91 VAL A C 1
ATOM 727 O O . VAL A 1 91 ? 5.426 -8.524 12.599 1.00 70.94 91 VAL A O 1
ATOM 730 N N . ASN A 1 92 ? 3.850 -8.134 11.061 1.00 66.06 92 ASN A N 1
ATOM 731 C CA . ASN A 1 92 ? 4.066 -9.384 10.357 1.00 66.06 92 ASN A CA 1
ATOM 732 C C . ASN A 1 92 ? 5.212 -9.170 9.370 1.00 66.06 92 ASN A C 1
ATOM 734 O O . ASN A 1 92 ? 5.163 -8.254 8.552 1.00 66.06 92 ASN A O 1
ATOM 738 N N . SER A 1 93 ? 6.240 -10.016 9.433 1.00 58.19 93 SER A N 1
ATOM 739 C CA . SER A 1 93 ? 7.148 -10.189 8.299 1.00 58.19 93 SER A CA 1
ATOM 740 C C . SER A 1 93 ? 6.309 -10.791 7.177 1.00 58.19 93 SER A C 1
ATOM 742 O O . SER A 1 93 ? 5.890 -11.945 7.326 1.00 58.19 93 SER A O 1
ATOM 744 N N . PRO A 1 94 ? 6.005 -10.063 6.091 1.00 61.44 94 PRO A N 1
ATOM 745 C CA . PRO A 1 94 ? 5.331 -10.701 4.979 1.00 61.44 94 PRO A CA 1
ATOM 746 C C . PRO A 1 94 ? 6.222 -11.837 4.484 1.00 61.44 94 PRO A C 1
ATOM 748 O O . PRO A 1 94 ? 7.453 -11.808 4.629 1.00 61.44 94 PRO A O 1
ATOM 751 N N . GLY A 1 95 ? 5.599 -12.849 3.885 1.00 68.12 95 GLY A N 1
ATOM 752 C CA . GLY A 1 95 ? 6.347 -13.750 3.019 1.00 68.12 95 GLY A CA 1
ATOM 753 C C . GLY A 1 95 ? 7.113 -12.944 1.965 1.00 68.12 95 GLY A C 1
ATOM 754 O O . GLY A 1 95 ? 6.860 -11.757 1.756 1.00 68.12 95 GLY A O 1
ATOM 755 N N . LYS A 1 96 ? 8.068 -13.578 1.287 1.00 82.88 96 LYS A N 1
ATOM 756 C CA . LYS A 1 96 ? 8.690 -12.927 0.132 1.00 82.88 96 LYS A CA 1
ATOM 757 C C . LYS A 1 96 ? 7.589 -12.559 -0.862 1.00 82.88 96 LYS A C 1
ATOM 759 O O . LYS A 1 96 ? 6.847 -13.454 -1.267 1.00 82.88 96 LYS A O 1
ATOM 764 N N . TRP A 1 97 ? 7.478 -11.282 -1.209 1.00 85.88 97 TRP A N 1
ATOM 765 C CA . TRP A 1 97 ? 6.584 -10.860 -2.280 1.00 85.88 97 TRP A CA 1
ATOM 766 C C . TRP A 1 97 ? 7.199 -11.265 -3.619 1.00 85.88 97 TRP A C 1
ATOM 768 O O . TRP A 1 97 ? 8.400 -11.522 -3.709 1.00 85.88 97 TRP A O 1
ATOM 778 N N . THR A 1 98 ? 6.370 -11.398 -4.643 1.00 75.56 98 THR A N 1
ATOM 779 C CA . THR A 1 98 ? 6.742 -11.918 -5.964 1.00 75.56 98 THR A CA 1
ATOM 780 C C . THR A 1 98 ? 6.410 -10.956 -7.093 1.00 75.56 98 THR A C 1
ATOM 782 O O . THR A 1 98 ? 7.078 -10.999 -8.126 1.00 75.56 98 THR A O 1
ATOM 785 N N . THR A 1 99 ? 5.445 -10.061 -6.877 1.00 73.69 99 THR A N 1
ATOM 786 C CA . THR A 1 99 ? 5.026 -9.032 -7.833 1.00 73.69 99 THR A CA 1
ATOM 787 C C . THR A 1 99 ? 5.203 -7.626 -7.263 1.00 73.69 99 THR A C 1
ATOM 789 O O . THR A 1 99 ? 5.342 -7.438 -6.053 1.00 73.69 99 THR A O 1
ATOM 792 N N . ALA A 1 100 ? 5.197 -6.628 -8.150 1.00 73.00 100 ALA A N 1
ATOM 793 C CA . ALA A 1 100 ? 5.222 -5.220 -7.769 1.00 73.00 100 ALA A CA 1
ATOM 794 C C . ALA A 1 100 ? 4.042 -4.855 -6.864 1.00 73.00 100 ALA A C 1
ATOM 796 O O . ALA A 1 100 ? 4.269 -4.326 -5.781 1.00 73.00 100 ALA A O 1
ATOM 797 N N . ASP A 1 101 ? 2.828 -5.251 -7.253 1.00 77.06 101 ASP A N 1
ATOM 798 C CA . ASP A 1 101 ? 1.597 -5.018 -6.492 1.00 77.06 101 ASP A CA 1
ATOM 799 C C . ASP A 1 101 ? 1.691 -5.558 -5.061 1.00 77.06 101 ASP A C 1
ATOM 801 O O . ASP A 1 101 ? 1.310 -4.879 -4.112 1.00 77.06 101 ASP A O 1
ATOM 805 N N . GLU A 1 102 ? 2.252 -6.758 -4.871 1.00 83.56 102 GLU A N 1
ATOM 806 C CA . GLU A 1 102 ? 2.471 -7.325 -3.534 1.00 83.56 102 GLU A CA 1
ATOM 807 C C . GLU A 1 102 ? 3.492 -6.507 -2.724 1.00 83.56 102 GLU A C 1
ATOM 809 O O . GLU A 1 102 ? 3.338 -6.334 -1.513 1.00 83.56 102 GLU A O 1
ATOM 814 N N . GLY A 1 103 ? 4.531 -5.982 -3.379 1.00 86.06 103 GLY A N 1
ATOM 815 C CA . GLY A 1 103 ? 5.527 -5.109 -2.760 1.00 86.06 103 GLY A CA 1
ATOM 816 C C . GLY A 1 103 ? 4.978 -3.723 -2.393 1.00 86.06 103 GLY A C 1
ATOM 817 O O . GLY A 1 103 ? 5.274 -3.218 -1.308 1.00 86.06 103 GLY A O 1
ATOM 818 N N . ILE A 1 104 ? 4.136 -3.141 -3.247 1.00 86.00 104 ILE A N 1
ATOM 819 C CA . ILE A 1 104 ? 3.434 -1.869 -3.019 1.00 86.00 104 ILE A CA 1
ATOM 820 C C . ILE A 1 104 ? 2.424 -2.030 -1.894 1.00 86.00 104 ILE A C 1
ATOM 822 O O . ILE A 1 104 ? 2.426 -1.253 -0.941 1.00 86.00 104 ILE A O 1
ATOM 826 N N . GLN A 1 105 ? 1.630 -3.099 -1.932 1.00 88.25 105 GLN A N 1
ATOM 827 C CA . GLN A 1 105 ? 0.726 -3.461 -0.849 1.00 88.25 105 GLN A CA 1
ATOM 828 C C . GLN A 1 105 ? 1.489 -3.589 0.474 1.00 88.25 105 GLN A C 1
ATOM 830 O O . GLN A 1 105 ? 1.068 -3.033 1.487 1.00 88.25 105 GLN A O 1
ATOM 835 N N . HIS A 1 106 ? 2.656 -4.244 0.473 1.00 91.00 106 HIS A N 1
ATOM 836 C CA . HIS A 1 106 ? 3.494 -4.325 1.665 1.00 91.00 106 HIS A CA 1
ATOM 837 C C . HIS A 1 106 ? 3.958 -2.941 2.153 1.00 91.00 106 HIS A C 1
ATOM 839 O O . HIS A 1 106 ? 3.925 -2.674 3.359 1.00 91.00 106 HIS A O 1
ATOM 845 N N . LEU A 1 107 ? 4.365 -2.052 1.246 1.00 91.38 107 LEU A N 1
ATOM 846 C CA . LEU A 1 107 ? 4.775 -0.690 1.584 1.00 91.38 107 LEU A CA 1
ATOM 847 C C . LEU A 1 107 ? 3.626 0.117 2.214 1.00 91.38 107 LEU A C 1
ATOM 849 O O . LEU A 1 107 ? 3.815 0.728 3.269 1.00 91.38 107 LEU A O 1
ATOM 853 N N . ARG A 1 108 ? 2.427 0.057 1.623 1.00 92.94 108 ARG A N 1
ATOM 854 C CA . ARG A 1 108 ? 1.202 0.695 2.138 1.00 92.94 108 ARG A CA 1
ATOM 855 C C . ARG A 1 108 ? 0.807 0.134 3.507 1.00 92.94 108 ARG A C 1
ATOM 857 O O . ARG A 1 108 ? 0.474 0.882 4.423 1.00 92.94 108 ARG A O 1
ATOM 864 N N . GLU A 1 109 ? 0.929 -1.176 3.713 1.00 93.00 109 GLU A N 1
ATOM 865 C CA . GLU A 1 109 ? 0.687 -1.800 5.020 1.00 93.00 109 GLU A CA 1
ATOM 866 C C . GLU A 1 109 ? 1.662 -1.313 6.100 1.00 93.00 109 GLU A C 1
ATOM 868 O O . GLU A 1 109 ? 1.260 -1.091 7.245 1.00 93.00 109 GLU A O 1
ATOM 873 N N . LEU A 1 110 ? 2.938 -1.105 5.755 1.00 92.06 110 LEU A N 1
ATOM 874 C CA . LEU A 1 110 ? 3.905 -0.501 6.674 1.00 92.06 110 LEU A CA 1
ATOM 875 C C . LEU A 1 110 ? 3.515 0.940 7.029 1.00 92.06 110 LEU A C 1
ATOM 877 O O . LEU A 1 110 ? 3.714 1.340 8.177 1.00 92.06 110 LEU A O 1
ATOM 881 N N . ALA A 1 111 ? 2.947 1.695 6.085 1.00 92.62 111 ALA A N 1
ATOM 882 C CA . ALA A 1 111 ? 2.467 3.055 6.320 1.00 92.62 111 ALA A CA 1
ATOM 883 C C . ALA A 1 111 ? 1.314 3.079 7.323 1.00 92.62 111 ALA A C 1
ATOM 885 O O . ALA A 1 111 ? 1.351 3.845 8.285 1.00 92.62 111 ALA A O 1
ATOM 886 N N . VAL A 1 112 ? 0.351 2.163 7.180 1.00 92.94 112 VAL A N 1
ATOM 887 C CA . VAL A 1 112 ? -0.734 1.986 8.157 1.00 92.94 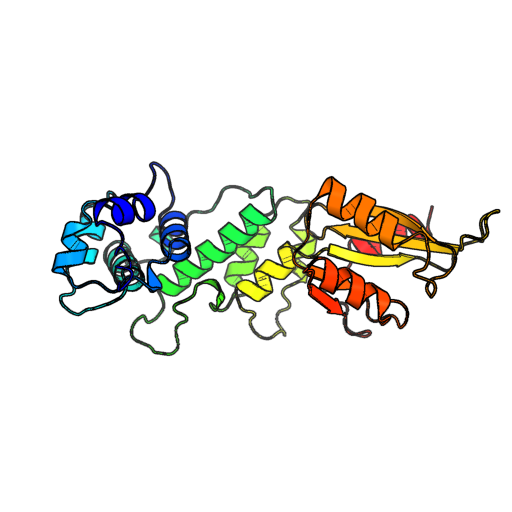112 VAL A CA 1
ATOM 888 C C . VAL A 1 112 ? -0.172 1.729 9.556 1.00 92.94 112 VAL A C 1
ATOM 890 O O . VAL A 1 112 ? -0.648 2.320 10.524 1.00 92.94 112 VAL A O 1
ATOM 893 N N . LEU A 1 113 ? 0.873 0.904 9.686 1.00 90.69 113 LEU A N 1
ATOM 894 C CA . LEU A 1 113 ? 1.526 0.693 10.980 1.00 90.69 113 LEU A CA 1
ATOM 895 C C . LEU A 1 113 ? 2.153 1.983 11.527 1.00 90.69 113 LEU A C 1
ATOM 897 O O . LEU A 1 113 ? 2.004 2.253 12.714 1.00 90.69 113 LEU A O 1
ATOM 901 N N . GLU A 1 114 ? 2.832 2.794 10.712 1.00 88.81 114 GLU A N 1
ATOM 902 C CA . GLU A 1 114 ? 3.329 4.099 11.180 1.00 88.81 114 GLU A CA 1
ATOM 903 C C . GLU A 1 114 ? 2.184 4.996 11.657 1.00 88.81 114 GLU A C 1
ATOM 905 O O . GLU A 1 114 ? 2.274 5.573 12.741 1.00 88.81 114 GLU A O 1
ATOM 910 N N . ILE A 1 115 ? 1.080 5.053 10.909 1.00 90.25 115 ILE A N 1
ATOM 911 C CA . ILE A 1 115 ? -0.092 5.865 11.253 1.00 90.25 115 ILE A CA 1
ATOM 912 C C . ILE A 1 115 ? -0.691 5.423 12.595 1.00 90.25 115 ILE A C 1
ATOM 914 O O . ILE A 1 115 ? -0.918 6.271 13.457 1.00 90.25 115 ILE A O 1
ATOM 918 N N . ILE A 1 116 ? -0.869 4.119 12.848 1.00 90.56 116 ILE A N 1
ATOM 919 C CA . ILE A 1 116 ? -1.400 3.606 14.132 1.00 90.56 116 ILE A CA 1
ATOM 920 C C . ILE A 1 116 ? -0.595 4.131 15.329 1.00 90.56 116 ILE A C 1
ATOM 922 O O . ILE A 1 116 ? -1.180 4.492 16.357 1.00 90.56 116 ILE A O 1
ATOM 926 N N . TYR A 1 117 ? 0.737 4.153 15.218 1.00 87.94 117 TYR A N 1
ATOM 927 C CA . TYR A 1 117 ? 1.642 4.488 16.326 1.00 87.94 117 TYR A CA 1
ATOM 928 C C . TYR A 1 117 ? 2.107 5.946 16.347 1.00 87.94 117 TYR A C 1
ATOM 930 O O . TYR A 1 117 ? 2.634 6.396 17.368 1.00 87.94 117 TYR A O 1
ATOM 938 N N . SER A 1 118 ? 1.837 6.704 15.289 1.00 82.31 118 SER A N 1
ATOM 939 C CA . SER A 1 118 ? 2.017 8.155 15.235 1.00 82.31 118 SER A CA 1
ATOM 940 C C . SER A 1 118 ? 1.139 8.885 16.262 1.00 82.31 118 SER A C 1
ATOM 942 O O . SER A 1 118 ? 0.224 8.303 16.845 1.00 82.31 118 SER A O 1
ATOM 944 N N . ASP A 1 119 ? 1.404 10.159 16.548 1.00 71.50 119 ASP A N 1
ATOM 945 C CA . ASP A 1 119 ? 0.535 10.916 17.455 1.00 71.50 119 ASP A CA 1
ATOM 946 C C . ASP A 1 119 ? -0.795 11.266 16.767 1.00 71.50 119 ASP A C 1
ATOM 948 O O . ASP A 1 119 ? -0.913 12.310 16.136 1.00 71.50 119 ASP A O 1
ATOM 952 N N . LEU A 1 120 ? -1.807 10.401 16.913 1.00 62.78 120 LEU A N 1
ATOM 953 C CA . LEU A 1 120 ? -3.150 10.556 16.326 1.00 62.78 120 LEU A CA 1
ATOM 954 C C . LEU A 1 120 ? -3.881 11.849 16.750 1.00 62.78 120 LEU A C 1
ATOM 956 O O . LEU A 1 120 ? -4.949 12.144 16.221 1.00 62.78 120 LEU A O 1
ATOM 960 N N . LYS A 1 121 ? -3.356 12.600 17.730 1.00 61.00 121 LYS A N 1
ATOM 961 C CA . LYS A 1 121 ? -3.891 13.903 18.165 1.00 61.00 121 LYS A CA 1
ATOM 962 C C . LYS A 1 121 ? -3.151 15.096 17.558 1.00 61.00 121 LYS A C 1
ATOM 964 O O . LYS A 1 121 ? -3.541 16.234 17.804 1.00 61.00 121 LYS A O 1
ATOM 969 N N . SER A 1 122 ? -2.071 14.848 16.827 1.00 61.94 122 SER A N 1
ATOM 970 C CA . SER A 1 122 ? -1.275 15.866 16.159 1.00 61.94 122 SER A CA 1
ATOM 971 C C . SER A 1 122 ? -1.783 16.068 14.735 1.00 61.94 122 SER A C 1
ATOM 973 O O . SER A 1 122 ? -1.782 15.129 13.944 1.00 61.94 122 SER A O 1
ATOM 975 N N . ASP A 1 123 ? -2.100 17.311 14.367 1.00 57.47 123 ASP A N 1
ATOM 976 C CA . ASP A 1 123 ? -2.495 17.707 12.999 1.00 57.47 123 ASP A CA 1
ATOM 977 C C . ASP A 1 123 ? -1.395 17.475 11.938 1.00 57.47 123 ASP A C 1
ATOM 979 O O . ASP A 1 123 ? -1.568 17.792 10.765 1.00 57.47 123 ASP A O 1
ATOM 983 N N . ARG A 1 124 ? -0.221 16.972 12.340 1.00 59.44 124 ARG A N 1
ATOM 984 C CA . ARG A 1 124 ? 0.925 16.713 11.456 1.00 59.44 124 ARG A CA 1
ATOM 985 C C . ARG A 1 124 ? 0.976 15.286 10.915 1.00 59.44 124 ARG A C 1
ATOM 987 O O . ARG A 1 124 ? 1.897 14.978 10.163 1.00 59.44 124 ARG A O 1
ATOM 994 N N . VAL A 1 125 ? 0.069 14.410 11.342 1.00 61.22 125 VAL A N 1
ATOM 995 C CA . VAL A 1 125 ? 0.041 13.011 10.905 1.00 61.22 125 VAL A CA 1
ATOM 996 C C . VAL A 1 125 ? -0.893 12.872 9.702 1.00 61.22 125 VAL A C 1
ATOM 998 O O . VAL A 1 125 ? -2.064 13.232 9.819 1.00 61.22 125 VAL A O 1
ATOM 1001 N N . PRO A 1 126 ? -0.415 12.322 8.574 1.00 72.06 126 PRO A N 1
ATOM 1002 C CA . PRO A 1 126 ? -1.269 11.999 7.439 1.00 72.06 126 PRO A CA 1
ATOM 1003 C C . PRO A 1 126 ? -2.351 10.992 7.833 1.00 72.06 126 PRO A C 1
ATOM 1005 O O . PRO A 1 126 ? -2.058 9.947 8.416 1.00 72.06 126 PRO A O 1
ATOM 1008 N N . GLU A 1 127 ? -3.609 11.313 7.534 1.00 81.00 127 GLU A N 1
ATOM 1009 C CA . GLU A 1 127 ? -4.703 10.345 7.684 1.00 81.00 127 GLU A CA 1
ATOM 1010 C C . GLU A 1 127 ? -4.680 9.299 6.576 1.00 81.00 127 GLU A C 1
ATOM 1012 O O . GLU A 1 127 ? -5.088 8.159 6.805 1.00 81.00 127 GLU A O 1
ATOM 1017 N N . ASP A 1 128 ? -4.200 9.727 5.410 1.00 88.94 128 ASP A N 1
ATOM 1018 C CA . ASP A 1 128 ? -4.068 8.951 4.194 1.00 88.94 128 ASP A CA 1
ATOM 1019 C C . ASP A 1 128 ? -2.734 8.174 4.207 1.00 88.94 128 ASP A C 1
ATOM 1021 O O . ASP A 1 128 ? -1.668 8.796 4.320 1.00 88.94 128 ASP A O 1
ATOM 1025 N N . PRO A 1 129 ? -2.748 6.827 4.149 1.00 90.50 129 PRO A N 1
ATOM 1026 C CA . PRO A 1 129 ? -1.546 6.011 3.996 1.00 90.50 129 PRO A CA 1
ATOM 1027 C C . PRO A 1 129 ? -0.676 6.418 2.805 1.00 90.50 129 PRO A C 1
ATOM 1029 O O . PRO A 1 129 ? 0.544 6.292 2.888 1.00 90.50 129 PRO A O 1
ATOM 1032 N N . GLU A 1 130 ? -1.272 6.933 1.735 1.00 87.56 130 GLU A N 1
ATOM 1033 C CA . GLU A 1 130 ? -0.607 7.355 0.501 1.00 87.56 130 GLU A CA 1
ATOM 1034 C C . GLU A 1 130 ? 0.260 8.607 0.715 1.00 87.56 130 GLU A C 1
ATOM 1036 O O . GLU A 1 130 ? 1.374 8.696 0.189 1.00 87.56 130 GLU A O 1
ATOM 1041 N N . ASP A 1 131 ? -0.203 9.518 1.574 1.00 89.44 131 ASP A N 1
ATOM 1042 C CA . ASP A 1 131 ? 0.488 10.753 1.962 1.00 89.44 131 ASP A CA 1
ATOM 1043 C C . ASP A 1 131 ? 1.547 10.527 3.055 1.00 89.44 131 ASP A C 1
ATOM 1045 O O . ASP A 1 131 ? 2.327 11.428 3.389 1.00 89.44 131 ASP A O 1
ATOM 1049 N N . ALA A 1 132 ? 1.583 9.334 3.657 1.00 90.50 132 ALA A N 1
ATOM 1050 C CA . ALA A 1 132 ? 2.522 9.027 4.724 1.00 90.50 132 ALA A CA 1
ATOM 1051 C C . ALA A 1 132 ? 3.979 9.134 4.234 1.00 90.50 132 ALA A C 1
ATOM 1053 O O . ALA A 1 132 ? 4.291 8.756 3.103 1.00 90.50 132 ALA A O 1
ATOM 1054 N N . PRO A 1 133 ? 4.918 9.604 5.077 1.00 91.19 133 PRO A N 1
ATOM 1055 C CA . PRO A 1 133 ? 6.328 9.602 4.722 1.00 91.19 133 PRO A CA 1
ATOM 1056 C C . PRO A 1 133 ? 6.832 8.158 4.618 1.00 91.19 133 PRO A C 1
ATOM 1058 O O . PRO A 1 133 ? 6.916 7.431 5.612 1.00 91.19 133 PRO A O 1
ATOM 1061 N N . CYS A 1 134 ? 7.227 7.748 3.419 1.00 89.38 134 CYS A N 1
ATOM 1062 C CA . CYS A 1 134 ? 7.913 6.490 3.190 1.00 89.38 134 CYS A CA 1
ATOM 1063 C C . CYS A 1 134 ? 9.337 6.621 3.725 1.00 89.38 134 CYS A C 1
ATOM 1065 O O . CYS A 1 134 ? 10.203 7.192 3.074 1.00 89.38 134 CYS A O 1
ATOM 1067 N N . THR A 1 135 ? 9.593 6.112 4.931 1.00 91.44 135 THR A N 1
ATOM 1068 C CA . THR A 1 135 ? 10.924 6.197 5.545 1.00 91.44 135 THR A CA 1
ATOM 1069 C C . THR A 1 135 ? 11.894 5.171 4.957 1.00 91.44 135 THR A C 1
ATOM 1071 O O . THR A 1 135 ? 11.512 4.072 4.550 1.00 91.44 135 THR A O 1
ATOM 1074 N N . MET A 1 136 ? 13.196 5.456 5.037 1.00 88.62 136 MET A N 1
ATOM 1075 C CA . MET A 1 136 ? 14.249 4.508 4.646 1.00 88.62 136 MET A CA 1
ATOM 1076 C C . MET A 1 136 ? 14.140 3.152 5.373 1.00 88.62 136 MET 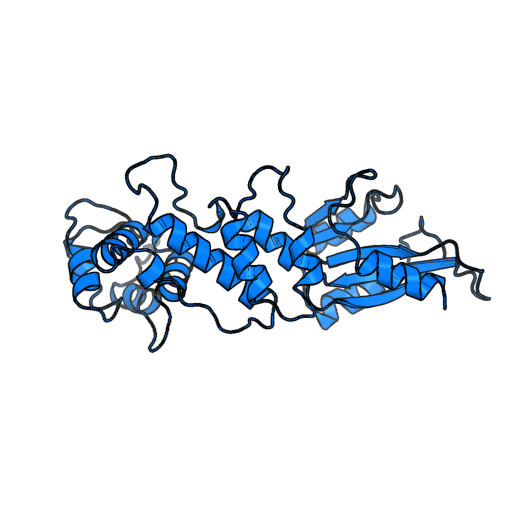A C 1
ATOM 1078 O O . MET A 1 136 ? 14.515 2.110 4.835 1.00 88.62 136 MET A O 1
ATOM 1082 N N . ALA A 1 137 ? 13.630 3.140 6.610 1.00 89.62 137 ALA A N 1
ATOM 1083 C CA . ALA A 1 137 ? 13.416 1.906 7.363 1.00 89.62 137 ALA A CA 1
ATOM 1084 C C . ALA A 1 137 ? 12.284 1.056 6.765 1.00 89.62 137 ALA A C 1
ATOM 1086 O O . ALA A 1 137 ? 12.415 -0.167 6.710 1.00 89.62 137 ALA A O 1
ATOM 1087 N N . MET A 1 138 ? 11.206 1.691 6.299 1.00 91.31 138 MET A N 1
ATOM 1088 C CA . MET A 1 138 ? 10.114 1.017 5.594 1.00 91.31 138 MET A CA 1
ATOM 1089 C C . MET A 1 138 ? 10.598 0.478 4.252 1.00 91.31 138 MET A C 1
ATOM 1091 O O . MET A 1 138 ? 10.472 -0.718 3.997 1.00 91.31 138 MET A O 1
ATOM 1095 N N . TRP A 1 139 ? 11.259 1.321 3.455 1.00 90.38 139 TRP A N 1
ATOM 1096 C CA . TRP A 1 139 ? 11.806 0.923 2.159 1.00 90.38 139 TRP A CA 1
ATOM 1097 C C . TRP A 1 139 ? 12.753 -0.274 2.273 1.00 90.38 139 TRP A C 1
ATOM 1099 O O . TRP A 1 139 ? 12.653 -1.244 1.524 1.00 90.38 139 TRP A O 1
ATOM 1109 N N . ARG A 1 140 ? 13.621 -0.278 3.292 1.00 89.94 140 ARG A N 1
ATOM 1110 C CA . ARG A 1 140 ? 14.517 -1.408 3.564 1.00 89.94 140 ARG A CA 1
ATOM 1111 C C . ARG A 1 140 ? 13.761 -2.717 3.806 1.00 89.94 140 ARG A C 1
ATOM 1113 O O . ARG A 1 140 ? 14.239 -3.755 3.358 1.00 89.94 140 ARG A O 1
ATOM 1120 N N . LYS A 1 141 ? 12.614 -2.697 4.490 1.00 90.81 141 LYS A N 1
ATOM 1121 C CA . LYS A 1 141 ? 11.800 -3.906 4.723 1.00 90.81 141 LYS A CA 1
ATOM 1122 C C . LYS A 1 141 ? 11.204 -4.446 3.421 1.00 90.81 141 LYS A C 1
ATOM 1124 O O . LYS A 1 141 ? 11.254 -5.655 3.191 1.00 90.81 141 LYS A O 1
ATOM 1129 N N . VAL A 1 142 ? 10.729 -3.557 2.548 1.00 89.44 142 VAL A N 1
ATOM 1130 C CA . VAL A 1 142 ? 10.230 -3.923 1.212 1.00 89.44 142 VAL A CA 1
ATOM 1131 C C . VAL A 1 142 ? 11.346 -4.552 0.381 1.00 89.44 142 VAL A C 1
ATOM 1133 O O . VAL A 1 142 ? 11.188 -5.648 -0.147 1.00 89.44 142 VAL A O 1
ATOM 1136 N N . VAL A 1 143 ? 12.525 -3.932 0.355 1.00 86.88 143 VAL A N 1
ATOM 1137 C CA . VAL A 1 143 ? 13.707 -4.454 -0.346 1.00 86.88 143 VAL A CA 1
ATOM 1138 C C . VAL A 1 143 ? 14.159 -5.816 0.198 1.00 86.88 143 VAL A C 1
ATOM 1140 O O . VAL A 1 143 ? 14.547 -6.690 -0.573 1.00 86.88 143 VAL A O 1
ATOM 1143 N N . GLN A 1 144 ? 14.135 -6.019 1.517 1.00 89.00 144 GLN A N 1
ATOM 1144 C CA . GLN A 1 144 ? 14.577 -7.269 2.153 1.00 89.00 144 GLN A CA 1
ATOM 1145 C C . GLN A 1 144 ? 13.647 -8.454 1.877 1.00 89.00 144 GLN A C 1
ATOM 1147 O O . GLN A 1 144 ? 14.103 -9.599 1.867 1.00 89.00 144 GLN A O 1
ATOM 1152 N N . SER A 1 145 ? 12.359 -8.187 1.670 1.00 87.81 145 SER A N 1
ATOM 1153 C CA . SER A 1 145 ? 11.355 -9.193 1.306 1.00 87.81 145 SER A CA 1
ATOM 1154 C C . SER A 1 145 ? 11.237 -9.400 -0.209 1.00 87.81 145 SER A C 1
ATOM 1156 O O . SER A 1 145 ? 10.515 -10.298 -0.640 1.00 87.81 145 SER A O 1
ATOM 1158 N N . ALA A 1 146 ? 11.986 -8.631 -1.005 1.00 83.50 146 ALA A N 1
ATOM 1159 C CA . ALA A 1 146 ? 11.947 -8.669 -2.458 1.00 83.50 146 ALA A CA 1
ATOM 1160 C C . ALA A 1 146 ? 12.535 -9.960 -3.054 1.00 83.50 146 ALA A C 1
ATOM 1162 O O . ALA A 1 146 ? 13.498 -10.524 -2.511 1.00 83.50 146 ALA A O 1
ATOM 1163 N N . PRO A 1 147 ? 12.053 -10.404 -4.230 1.00 76.38 147 PRO A N 1
ATOM 1164 C CA . PRO A 1 147 ? 12.766 -11.387 -5.029 1.00 76.38 147 PRO A CA 1
ATOM 1165 C C . PRO A 1 147 ? 14.151 -10.860 -5.409 1.00 76.38 147 PRO A C 1
ATOM 1167 O O . PRO A 1 147 ? 14.359 -9.656 -5.569 1.00 76.38 147 PRO A O 1
ATOM 1170 N N . ALA A 1 148 ? 15.097 -11.772 -5.644 1.00 70.00 148 ALA A N 1
ATOM 1171 C CA . ALA A 1 148 ? 16.456 -11.408 -6.050 1.00 70.00 148 ALA A CA 1
ATOM 1172 C C . ALA A 1 148 ? 16.491 -10.587 -7.353 1.00 70.00 148 ALA A C 1
ATOM 1174 O O . ALA A 1 148 ? 17.393 -9.777 -7.549 1.00 70.00 148 ALA A O 1
ATOM 1175 N N . SER A 1 149 ? 15.495 -10.768 -8.229 1.00 60.75 149 SER A N 1
ATOM 1176 C CA . SER A 1 149 ? 15.327 -9.935 -9.417 1.00 60.75 149 SER A CA 1
ATOM 1177 C C . SER A 1 149 ? 15.010 -8.481 -9.063 1.00 60.75 149 SER A C 1
ATOM 1179 O O . SER A 1 149 ? 15.464 -7.604 -9.776 1.00 60.75 149 SER A O 1
ATOM 1181 N N . TYR A 1 150 ? 14.316 -8.173 -7.973 1.00 63.72 150 TYR A N 1
ATOM 1182 C CA . TYR A 1 150 ? 13.922 -6.802 -7.631 1.00 63.72 150 TYR A CA 1
ATOM 1183 C C . TYR A 1 150 ? 14.915 -6.106 -6.699 1.00 63.72 150 TYR A C 1
ATOM 1185 O O . TYR A 1 150 ? 15.154 -4.903 -6.828 1.00 63.72 150 TYR A O 1
ATOM 1193 N N . SER A 1 151 ? 15.514 -6.855 -5.768 1.00 67.00 151 SER A N 1
ATOM 1194 C CA . SER A 1 151 ? 16.245 -6.286 -4.632 1.00 67.00 151 SER A CA 1
ATOM 1195 C C . SER A 1 151 ? 17.356 -5.320 -5.049 1.00 67.00 151 SER A C 1
ATOM 1197 O O . SER A 1 151 ? 17.480 -4.250 -4.465 1.00 67.00 151 SER A O 1
ATOM 1199 N N . SER A 1 152 ? 18.146 -5.652 -6.076 1.00 63.47 152 SER A N 1
ATOM 1200 C CA . SER A 1 152 ? 19.260 -4.801 -6.519 1.00 63.47 152 SER A CA 1
ATOM 1201 C C . SER A 1 152 ? 18.800 -3.463 -7.097 1.00 63.47 152 SER A C 1
ATOM 1203 O O . SER A 1 152 ? 19.475 -2.460 -6.904 1.00 63.47 152 SER A O 1
ATOM 1205 N N . SER A 1 153 ? 17.667 -3.451 -7.803 1.00 62.81 153 SER A N 1
ATOM 1206 C CA . SER A 1 153 ? 17.114 -2.244 -8.421 1.00 62.81 153 SER A CA 1
ATOM 1207 C C . SER A 1 153 ? 16.481 -1.339 -7.369 1.00 62.81 153 SER A C 1
ATOM 1209 O O . SER A 1 153 ? 16.782 -0.151 -7.328 1.00 62.81 153 SER A O 1
ATOM 1211 N N . LEU A 1 154 ? 15.683 -1.907 -6.461 1.00 70.62 154 LEU A N 1
ATOM 1212 C CA . LEU A 1 154 ? 14.985 -1.141 -5.429 1.00 70.62 154 LEU A CA 1
ATOM 1213 C C . LEU A 1 154 ? 15.932 -0.498 -4.405 1.00 70.62 154 LEU A C 1
ATOM 1215 O O . LEU A 1 154 ? 15.667 0.614 -3.953 1.00 70.62 154 LEU A O 1
ATOM 1219 N N . VAL A 1 155 ? 17.053 -1.149 -4.053 1.00 73.12 155 VAL A N 1
ATOM 1220 C CA . VAL A 1 155 ? 18.056 -0.583 -3.119 1.00 73.12 155 VAL A CA 1
ATOM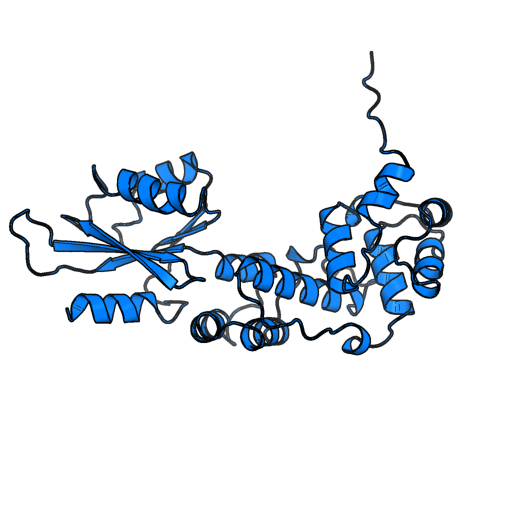 1221 C C . VAL A 1 155 ? 18.497 0.814 -3.543 1.00 73.12 155 VAL A C 1
ATOM 1223 O O . VAL A 1 155 ? 18.757 1.660 -2.694 1.00 73.12 155 VAL A O 1
ATOM 1226 N N . SER A 1 156 ? 18.609 1.050 -4.844 1.00 69.75 156 SER A N 1
ATOM 1227 C CA . SER A 1 156 ? 19.218 2.266 -5.357 1.00 69.75 156 SER A CA 1
ATOM 1228 C C . SER A 1 156 ? 18.244 3.416 -5.603 1.00 69.75 156 SER A C 1
ATOM 1230 O O . SER A 1 156 ? 18.710 4.532 -5.802 1.00 69.75 156 SER A O 1
ATOM 1232 N N . LEU A 1 157 ? 16.933 3.162 -5.566 1.00 69.81 157 LEU A N 1
ATOM 1233 C CA . LEU A 1 157 ? 15.902 4.181 -5.805 1.00 69.81 157 LEU A CA 1
ATOM 1234 C C . LEU A 1 157 ? 15.747 5.137 -4.617 1.00 69.81 157 LEU A C 1
ATOM 1236 O O . LEU A 1 157 ? 15.420 6.304 -4.799 1.00 69.81 157 LEU A O 1
ATOM 1240 N N . TYR A 1 158 ? 16.048 4.667 -3.404 1.00 74.00 158 TYR A N 1
ATOM 1241 C CA . TYR A 1 158 ? 15.975 5.483 -2.198 1.00 74.00 158 TYR A CA 1
ATOM 1242 C C . TYR A 1 158 ? 17.383 5.846 -1.707 1.00 74.00 158 TYR A C 1
ATOM 1244 O O . TYR A 1 158 ? 18.085 5.047 -1.083 1.00 74.00 158 TYR A O 1
ATOM 1252 N N . HIS A 1 159 ? 17.794 7.089 -1.962 1.00 75.12 159 HIS A N 1
ATOM 1253 C CA . HIS A 1 159 ? 19.111 7.616 -1.607 1.00 75.12 159 HIS A CA 1
ATOM 1254 C C . HIS A 1 159 ? 19.096 8.384 -0.265 1.00 75.12 159 HIS A C 1
ATOM 1256 O O . HIS A 1 159 ? 18.184 9.169 -0.035 1.00 75.12 159 HIS A O 1
ATOM 1262 N N . PRO A 1 160 ? 20.096 8.255 0.633 1.00 72.19 160 PRO A N 1
ATOM 1263 C CA . PRO A 1 160 ? 20.060 8.898 1.959 1.00 72.19 160 PRO A CA 1
ATOM 1264 C C . PRO A 1 160 ? 19.964 10.431 1.958 1.00 72.19 160 PRO A C 1
ATOM 1266 O O . PRO A 1 160 ? 19.546 11.014 2.952 1.00 72.19 160 PRO A O 1
ATOM 1269 N N . GLN A 1 161 ? 20.398 11.082 0.878 1.00 75.62 161 GLN A N 1
ATOM 1270 C CA . GLN A 1 161 ? 20.402 12.540 0.726 1.00 75.62 161 GLN A CA 1
ATOM 1271 C C . GLN A 1 161 ? 19.126 13.096 0.074 1.00 75.62 161 GLN A C 1
ATOM 1273 O O . GLN A 1 161 ? 19.042 14.306 -0.115 1.00 75.62 161 GLN A O 1
ATOM 1278 N N . MET A 1 162 ? 18.171 12.246 -0.314 1.00 79.56 162 MET A N 1
ATOM 1279 C CA . MET A 1 162 ? 16.901 12.714 -0.869 1.00 79.56 162 MET A CA 1
ATOM 1280 C C . MET A 1 162 ? 15.928 13.122 0.238 1.00 79.56 162 MET A C 1
ATOM 1282 O O . MET A 1 162 ? 15.968 12.572 1.343 1.00 79.56 162 MET A O 1
ATOM 1286 N N . ASP A 1 163 ? 15.024 14.046 -0.081 1.00 83.12 163 ASP A N 1
ATOM 1287 C CA . ASP A 1 163 ? 13.886 14.339 0.786 1.00 83.12 163 ASP A CA 1
ATOM 1288 C C . ASP A 1 163 ? 13.014 13.089 0.950 1.00 83.12 163 ASP A C 1
ATOM 1290 O O . ASP A 1 163 ? 12.904 12.267 0.041 1.00 83.12 163 ASP A O 1
ATOM 1294 N N . THR A 1 164 ? 12.414 12.920 2.132 1.00 86.38 164 THR A N 1
ATOM 1295 C CA . THR A 1 164 ? 11.623 11.715 2.421 1.00 86.38 164 THR A CA 1
ATOM 1296 C C . THR A 1 164 ? 10.395 11.677 1.503 1.00 86.38 164 THR A C 1
ATOM 1298 O O . THR A 1 164 ? 9.569 12.585 1.595 1.00 86.38 164 THR A O 1
ATOM 1301 N N . PRO A 1 165 ? 10.276 10.667 0.620 1.00 84.56 165 PRO A N 1
ATOM 1302 C CA . PRO A 1 165 ? 9.161 10.552 -0.309 1.00 84.56 165 PRO A CA 1
ATOM 1303 C C . PRO A 1 165 ? 7.858 10.217 0.423 1.00 84.56 165 PRO A C 1
ATOM 1305 O O . PRO A 1 165 ? 7.884 9.677 1.531 1.00 84.56 165 PRO A O 1
ATOM 1308 N N . THR A 1 166 ? 6.717 10.477 -0.213 1.00 88.81 166 THR A N 1
ATOM 1309 C CA . THR A 1 166 ? 5.433 9.890 0.199 1.00 88.81 166 THR A CA 1
ATOM 1310 C C . THR A 1 166 ? 5.356 8.420 -0.218 1.00 88.81 166 THR A C 1
ATOM 1312 O O . THR A 1 166 ? 6.177 7.939 -1.009 1.00 88.81 166 THR A O 1
ATOM 1315 N N . ILE A 1 167 ? 4.383 7.687 0.318 1.00 87.69 167 ILE A N 1
ATOM 1316 C CA . ILE A 1 167 ? 4.124 6.298 -0.076 1.00 87.69 167 ILE A CA 1
ATOM 1317 C C . ILE A 1 167 ? 3.662 6.218 -1.526 1.00 87.69 167 ILE A C 1
ATOM 1319 O O . ILE A 1 167 ? 4.133 5.335 -2.237 1.00 87.69 167 ILE A O 1
ATOM 1323 N N . GLU A 1 168 ? 2.827 7.148 -1.987 1.00 83.62 168 GLU A N 1
ATOM 1324 C CA . GLU A 1 168 ? 2.425 7.250 -3.396 1.00 83.62 168 GLU A CA 1
ATOM 1325 C C . GLU A 1 168 ? 3.652 7.360 -4.317 1.00 83.62 168 GLU A C 1
ATOM 1327 O O . GLU A 1 168 ? 3.858 6.528 -5.202 1.00 83.62 168 GLU A O 1
ATOM 1332 N N . MET A 1 169 ? 4.542 8.321 -4.042 1.00 78.62 169 MET A N 1
ATOM 1333 C CA . MET A 1 169 ? 5.744 8.519 -4.852 1.00 78.62 169 MET A CA 1
ATOM 1334 C C . MET A 1 169 ? 6.654 7.286 -4.836 1.00 78.62 169 MET A C 1
ATOM 1336 O O . MET A 1 169 ? 7.146 6.876 -5.885 1.00 78.62 169 MET A O 1
ATOM 1340 N N . ALA A 1 170 ? 6.862 6.669 -3.672 1.00 82.81 170 ALA A N 1
ATOM 1341 C CA . ALA A 1 170 ? 7.679 5.463 -3.564 1.00 82.81 170 ALA A CA 1
ATOM 1342 C C . ALA A 1 170 ? 7.046 4.240 -4.255 1.00 82.81 170 ALA A C 1
ATOM 1344 O O . ALA A 1 170 ? 7.773 3.393 -4.776 1.00 82.81 170 ALA A O 1
ATOM 1345 N N . SER A 1 171 ? 5.714 4.156 -4.288 1.00 81.81 171 SER A N 1
ATOM 1346 C CA . SER A 1 171 ? 4.979 3.095 -4.988 1.00 81.81 171 SER A CA 1
ATOM 1347 C C . SER A 1 171 ? 5.149 3.220 -6.500 1.00 81.81 171 SER A C 1
ATOM 1349 O O . SER A 1 171 ? 5.465 2.226 -7.148 1.00 81.81 171 SER A O 1
ATOM 1351 N N . SER A 1 172 ? 5.117 4.445 -7.039 1.00 72.62 172 SER A N 1
ATOM 1352 C CA . SER A 1 172 ? 5.345 4.698 -8.473 1.00 72.62 172 SER A CA 1
ATOM 1353 C C . SER A 1 172 ? 6.687 4.148 -8.986 1.00 72.62 172 SER A C 1
ATOM 1355 O O . SER A 1 172 ? 6.792 3.664 -10.114 1.00 72.62 172 SER A O 1
ATOM 1357 N N . TRP A 1 173 ? 7.724 4.131 -8.140 1.00 73.88 173 TRP A N 1
ATOM 1358 C CA . TRP A 1 173 ? 9.037 3.574 -8.487 1.00 73.88 173 TRP A CA 1
ATOM 1359 C C . TRP A 1 173 ? 9.001 2.063 -8.722 1.00 73.88 173 TRP A C 1
ATOM 1361 O O . TRP A 1 173 ? 9.860 1.507 -9.408 1.00 73.88 173 TRP A O 1
ATOM 1371 N N . MET A 1 174 ? 8.022 1.396 -8.115 1.00 70.81 174 MET A N 1
ATOM 1372 C CA . MET A 1 174 ? 7.753 -0.023 -8.270 1.00 70.81 174 MET A CA 1
ATOM 1373 C C . MET A 1 174 ? 6.795 -0.303 -9.432 1.00 70.81 174 MET A C 1
ATOM 1375 O O . MET A 1 174 ? 6.534 -1.465 -9.675 1.00 70.81 174 MET A O 1
ATOM 1379 N N . GLU A 1 175 ? 6.302 0.696 -10.166 1.00 63.94 175 GLU A N 1
ATOM 1380 C CA . GLU A 1 175 ? 5.355 0.520 -11.287 1.00 63.94 175 GLU A CA 1
ATOM 1381 C C . GLU A 1 175 ? 5.906 1.052 -12.622 1.00 63.94 175 GLU A C 1
ATOM 1383 O O . GLU A 1 175 ? 5.331 0.822 -13.687 1.00 63.94 175 GLU A O 1
ATOM 1388 N N . ALA A 1 176 ? 7.046 1.748 -12.592 1.00 62.06 176 ALA A N 1
ATOM 1389 C CA . ALA A 1 176 ? 7.572 2.465 -13.744 1.00 62.06 176 ALA A CA 1
ATOM 1390 C C . ALA A 1 176 ? 8.074 1.554 -14.883 1.00 62.06 176 ALA A C 1
ATOM 1392 O O . ALA A 1 176 ? 8.845 0.606 -14.694 1.00 62.06 176 ALA A O 1
ATOM 1393 N N . TRP A 1 177 ? 7.720 1.925 -16.115 1.00 61.44 177 TRP A N 1
ATOM 1394 C CA . TRP A 1 177 ? 8.372 1.447 -17.336 1.00 61.44 177 TRP A CA 1
ATOM 1395 C C . TRP A 1 177 ? 9.461 2.420 -17.750 1.00 61.44 177 TRP A C 1
ATOM 1397 O O . TRP A 1 177 ? 9.191 3.606 -17.913 1.00 61.44 177 TRP A O 1
ATOM 1407 N N . LYS A 1 178 ? 10.675 1.931 -17.992 1.00 64.69 178 LYS A N 1
ATOM 1408 C CA . LYS A 1 178 ? 11.779 2.765 -18.464 1.00 64.69 178 LYS A CA 1
ATOM 1409 C C . LYS A 1 178 ? 12.035 2.524 -19.945 1.00 64.69 178 LYS A C 1
ATOM 1411 O O . LYS A 1 178 ? 12.214 1.383 -20.369 1.00 64.69 178 LYS A O 1
ATOM 1416 N N . ILE A 1 179 ? 12.084 3.601 -20.723 1.00 66.38 179 ILE A N 1
ATOM 1417 C CA . ILE A 1 179 ? 12.347 3.561 -22.167 1.00 66.38 179 ILE A CA 1
ATOM 1418 C C . ILE A 1 179 ? 13.645 4.313 -22.481 1.00 66.38 179 ILE A C 1
ATOM 1420 O O . ILE A 1 179 ? 13.860 5.419 -21.987 1.00 66.38 179 ILE A O 1
ATOM 1424 N N . ASP A 1 180 ? 14.506 3.717 -23.305 1.00 67.00 180 ASP A N 1
ATOM 1425 C CA . ASP A 1 180 ? 15.835 4.234 -23.654 1.00 67.00 180 ASP A CA 1
ATOM 1426 C C . ASP A 1 180 ? 16.182 3.929 -25.132 1.00 67.00 180 ASP A C 1
ATOM 1428 O O . ASP A 1 180 ? 15.531 3.116 -25.792 1.00 67.00 180 ASP A O 1
ATOM 1432 N N . HIS A 1 181 ? 17.202 4.592 -25.680 1.00 69.00 181 HIS A N 1
ATOM 1433 C CA . HIS A 1 181 ? 17.759 4.325 -27.006 1.00 69.00 181 HIS A CA 1
ATOM 1434 C C . HIS A 1 181 ? 19.221 3.879 -26.929 1.00 69.00 181 HIS A C 1
ATOM 1436 O O . HIS A 1 181 ? 20.101 4.564 -26.412 1.00 69.00 181 HIS A O 1
ATOM 1442 N N . ILE A 1 182 ? 19.532 2.780 -27.609 1.00 73.62 182 ILE A N 1
ATOM 1443 C CA . ILE A 1 182 ? 20.903 2.336 -27.848 1.00 73.62 182 ILE A CA 1
ATOM 1444 C C . ILE A 1 182 ? 21.338 2.773 -29.243 1.00 73.62 182 ILE A C 1
ATOM 1446 O O . ILE A 1 182 ? 20.763 2.341 -30.240 1.00 73.62 182 ILE A O 1
ATOM 1450 N N . GLY A 1 183 ? 22.399 3.575 -29.333 1.00 73.12 183 GLY A N 1
ATOM 1451 C CA . GLY A 1 183 ? 23.083 3.860 -30.593 1.00 73.12 183 GLY A CA 1
ATOM 1452 C C . GLY A 1 183 ? 23.925 5.140 -30.566 1.00 73.12 183 GLY A C 1
ATOM 1453 O O . GLY A 1 183 ? 24.083 5.746 -29.506 1.00 73.12 183 GLY A O 1
ATOM 1454 N N . PRO A 1 184 ? 24.462 5.563 -31.725 1.00 73.00 184 PRO A N 1
ATOM 1455 C CA . PRO A 1 184 ? 24.347 4.887 -33.020 1.00 73.00 184 PRO A CA 1
ATOM 1456 C C . PRO A 1 184 ? 25.159 3.578 -33.080 1.00 73.00 184 PRO A C 1
ATOM 1458 O O . PRO A 1 184 ? 26.310 3.528 -32.660 1.00 73.00 184 PRO A O 1
ATOM 1461 N N . LEU A 1 185 ? 24.550 2.526 -33.626 1.00 79.25 185 LEU A N 1
ATOM 1462 C CA . LEU A 1 185 ? 25.134 1.212 -33.916 1.00 79.25 185 LEU A CA 1
ATOM 1463 C C . LEU A 1 185 ? 25.520 1.100 -35.406 1.00 79.25 185 LEU A C 1
ATOM 1465 O O . LEU A 1 185 ? 25.056 1.914 -36.220 1.00 79.25 185 LEU A O 1
ATOM 1469 N N . PRO A 1 186 ? 26.336 0.098 -35.801 1.00 80.94 186 PRO A N 1
ATOM 1470 C CA . PRO A 1 186 ? 26.622 -0.176 -37.206 1.00 80.94 186 PRO A CA 1
ATOM 1471 C C . PRO A 1 186 ? 25.343 -0.298 -38.039 1.00 80.94 186 PRO A C 1
ATOM 1473 O O . PRO A 1 186 ? 24.369 -0.938 -37.646 1.00 80.94 186 PRO A O 1
ATOM 1476 N N . GLN A 1 187 ? 25.345 0.338 -39.208 1.00 78.25 187 GLN A N 1
ATOM 1477 C CA . GLN A 1 187 ? 24.158 0.425 -40.045 1.00 78.25 187 GLN A CA 1
ATOM 1478 C C . GLN A 1 187 ? 23.816 -0.930 -40.667 1.00 78.25 187 GLN A C 1
ATOM 1480 O O . GLN A 1 187 ? 24.605 -1.524 -41.401 1.00 78.25 187 GLN A O 1
ATOM 1485 N N . THR A 1 188 ? 22.600 -1.399 -40.410 1.00 77.12 188 THR A N 1
ATOM 1486 C CA . THR A 1 188 ? 22.050 -2.589 -41.073 1.00 77.12 188 THR A CA 1
ATOM 1487 C C . THR A 1 188 ? 21.688 -2.292 -42.535 1.00 77.12 188 THR A C 1
ATOM 1489 O O . THR A 1 188 ? 21.496 -1.134 -42.907 1.00 77.12 188 THR A O 1
ATOM 1492 N N . ARG A 1 189 ? 21.530 -3.325 -43.382 1.00 71.94 189 ARG A N 1
ATOM 1493 C CA . ARG A 1 189 ? 21.105 -3.158 -44.794 1.00 71.94 189 ARG A CA 1
ATOM 1494 C C . ARG A 1 189 ? 19.838 -2.290 -44.965 1.00 71.94 189 ARG A C 1
ATOM 1496 O O . ARG A 1 189 ? 19.818 -1.493 -45.896 1.00 71.94 189 ARG A O 1
ATOM 1503 N N . PRO A 1 190 ? 18.818 -2.376 -44.083 1.00 70.25 190 PRO A N 1
ATOM 1504 C CA . PRO A 1 190 ? 17.641 -1.500 -44.133 1.00 70.25 190 PRO A CA 1
ATOM 1505 C C . PRO A 1 190 ? 17.862 -0.073 -43.600 1.00 70.25 190 PRO A C 1
ATOM 1507 O O . PRO A 1 190 ? 16.924 0.715 -43.592 1.00 70.25 190 PRO A O 1
ATOM 1510 N N . GLY A 1 191 ? 19.059 0.263 -43.110 1.00 72.75 191 GLY A N 1
ATOM 1511 C CA . GLY A 1 191 ? 19.383 1.588 -42.580 1.00 72.75 191 GLY A CA 1
ATOM 1512 C C . GLY A 1 191 ? 19.125 1.794 -41.084 1.00 72.75 191 GLY A C 1
ATOM 1513 O O . GLY A 1 191 ? 19.260 2.921 -40.612 1.00 72.75 191 GLY A O 1
ATOM 1514 N N . ARG A 1 192 ? 18.801 0.739 -40.321 1.00 75.81 192 ARG A N 1
ATOM 1515 C CA . ARG A 1 192 ? 18.597 0.832 -38.862 1.00 75.81 192 ARG A CA 1
ATOM 1516 C C . ARG A 1 192 ? 19.933 1.018 -38.150 1.00 75.81 192 ARG A C 1
ATOM 1518 O O . ARG A 1 192 ? 20.876 0.284 -38.456 1.00 75.81 192 ARG A O 1
ATOM 1525 N N . ARG A 1 193 ? 19.990 1.990 -37.234 1.00 76.31 193 ARG A N 1
ATOM 1526 C CA . ARG A 1 193 ? 21.198 2.394 -36.484 1.00 76.31 193 ARG A CA 1
ATOM 1527 C C . ARG A 1 193 ? 20.962 2.558 -34.986 1.00 76.31 193 ARG A C 1
ATOM 1529 O O . ARG A 1 193 ? 21.891 2.907 -34.271 1.00 76.31 193 ARG A O 1
ATOM 1536 N N . TYR A 1 194 ? 19.744 2.343 -34.514 1.00 75.56 194 TYR A N 1
ATOM 1537 C CA . TYR A 1 194 ? 19.401 2.474 -33.107 1.00 75.56 194 TYR A CA 1
ATOM 1538 C C . TYR A 1 194 ? 18.516 1.303 -32.683 1.00 75.56 194 TYR A C 1
ATOM 1540 O O . TYR A 1 194 ? 17.880 0.665 -33.525 1.00 75.56 194 TYR A O 1
ATOM 1548 N N . ILE A 1 195 ? 18.467 1.027 -31.387 1.00 74.12 195 ILE A N 1
ATOM 1549 C CA . ILE A 1 195 ? 17.528 0.087 -30.772 1.00 74.12 195 ILE A CA 1
ATOM 1550 C C . ILE A 1 195 ? 16.776 0.857 -29.691 1.00 74.12 195 ILE A C 1
ATOM 1552 O O . ILE A 1 195 ? 17.409 1.419 -28.803 1.00 74.12 195 ILE A O 1
ATOM 1556 N N . LEU A 1 196 ? 15.450 0.896 -29.780 1.00 71.56 196 LEU A N 1
ATOM 1557 C CA . LEU A 1 196 ? 14.582 1.322 -28.688 1.00 71.56 196 LEU A CA 1
ATOM 1558 C C . LEU A 1 196 ? 14.521 0.176 -27.679 1.00 71.56 196 LEU A C 1
ATOM 1560 O O . LEU A 1 196 ? 14.179 -0.945 -28.064 1.00 71.56 196 LEU A O 1
ATOM 1564 N N . THR A 1 197 ? 14.866 0.441 -26.425 1.00 68.94 197 THR A N 1
ATOM 1565 C CA . THR A 1 197 ? 14.736 -0.513 -25.326 1.00 68.94 197 THR A CA 1
ATOM 1566 C C . THR A 1 197 ? 13.668 -0.050 -24.358 1.00 68.94 197 THR A C 1
ATOM 1568 O O . THR A 1 197 ? 13.530 1.136 -24.071 1.00 68.94 197 THR A O 1
ATOM 157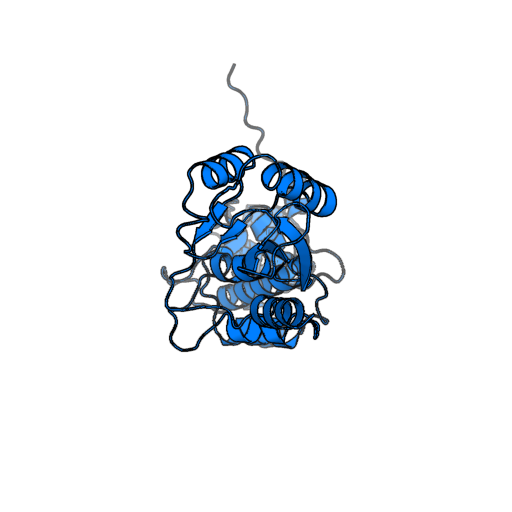1 N N . MET A 1 198 ? 12.881 -1.000 -23.879 1.00 68.25 198 MET A N 1
ATOM 1572 C CA . MET A 1 198 ? 11.795 -0.769 -22.942 1.00 68.25 198 MET A CA 1
ATOM 1573 C C . MET A 1 198 ? 11.910 -1.835 -21.872 1.00 68.25 198 MET A C 1
ATOM 1575 O O . MET A 1 198 ? 11.822 -3.018 -22.188 1.00 68.25 198 MET A O 1
ATOM 1579 N N . ALA A 1 199 ? 12.149 -1.431 -20.633 1.00 65.75 199 ALA A N 1
ATOM 1580 C CA . ALA A 1 199 ? 12.186 -2.360 -19.524 1.00 65.75 199 ALA A CA 1
ATOM 1581 C C . ALA A 1 199 ? 11.133 -1.994 -18.496 1.00 65.75 199 ALA A C 1
ATOM 1583 O O . ALA A 1 199 ? 11.103 -0.872 -17.989 1.00 65.75 199 ALA A O 1
ATOM 1584 N N . GLU A 1 200 ? 10.320 -2.977 -18.150 1.00 63.06 200 GLU A N 1
ATOM 1585 C CA . GLU A 1 200 ? 9.519 -2.915 -16.942 1.00 63.06 200 GLU A CA 1
ATOM 1586 C C . GLU A 1 200 ? 10.479 -2.945 -15.740 1.00 63.06 200 GLU A C 1
ATOM 1588 O O . GLU A 1 200 ? 11.295 -3.870 -15.611 1.00 63.06 200 GLU A O 1
ATOM 1593 N N . ALA A 1 201 ? 10.442 -1.925 -14.874 1.00 57.12 201 ALA A N 1
ATOM 1594 C CA . ALA A 1 201 ? 11.406 -1.787 -13.774 1.00 57.12 201 ALA A CA 1
ATOM 1595 C C . ALA A 1 201 ? 11.370 -2.971 -12.788 1.00 57.12 201 ALA A C 1
ATOM 1597 O O . ALA A 1 201 ? 12.350 -3.244 -12.089 1.00 57.12 201 ALA A O 1
ATOM 1598 N N . THR A 1 202 ? 10.254 -3.694 -12.777 1.00 49.97 202 THR A N 1
ATOM 1599 C CA . THR A 1 202 ? 9.869 -4.726 -11.818 1.00 49.97 202 THR A CA 1
ATOM 1600 C C . THR A 1 202 ? 10.347 -6.112 -12.238 1.00 49.97 202 THR A C 1
ATOM 1602 O O . THR A 1 202 ? 11.232 -6.704 -11.619 1.00 49.97 202 THR A O 1
ATOM 1605 N N . THR A 1 203 ? 9.802 -6.633 -13.330 1.00 53.47 203 THR A N 1
ATOM 1606 C CA . THR A 1 203 ? 10.102 -7.965 -13.857 1.00 53.47 203 THR A CA 1
ATOM 1607 C C . THR A 1 203 ? 11.460 -7.995 -14.557 1.00 53.47 203 THR A C 1
ATOM 1609 O O . THR A 1 203 ? 12.057 -9.059 -14.733 1.00 53.47 203 THR A O 1
ATOM 1612 N N . GLY A 1 204 ? 11.985 -6.823 -14.938 1.00 55.88 204 GLY A N 1
ATOM 1613 C CA . GLY A 1 204 ? 13.121 -6.717 -15.843 1.00 55.88 204 GLY A CA 1
ATOM 1614 C C . GLY A 1 204 ? 12.791 -7.216 -17.248 1.00 55.88 204 GLY A C 1
ATOM 1615 O O . GLY A 1 204 ? 13.727 -7.516 -17.992 1.00 55.88 204 GLY A O 1
ATOM 1616 N N . TRP A 1 205 ? 11.499 -7.336 -17.585 1.00 61.56 205 TRP A N 1
ATOM 1617 C CA . TRP A 1 205 ? 11.025 -7.667 -18.920 1.00 61.56 205 TRP A CA 1
ATOM 1618 C C . TRP A 1 205 ? 11.527 -6.611 -19.890 1.00 61.56 205 TRP A C 1
ATOM 1620 O O . TRP A 1 205 ? 11.159 -5.443 -19.784 1.00 61.56 205 TRP A O 1
ATOM 1630 N N . LEU A 1 206 ? 12.419 -7.028 -20.784 1.00 65.06 206 LEU A N 1
ATOM 1631 C CA . LEU A 1 206 ? 13.095 -6.158 -21.730 1.00 65.06 206 LEU A CA 1
ATOM 1632 C C . LEU A 1 206 ? 12.549 -6.419 -23.126 1.00 65.06 206 LEU A C 1
ATOM 1634 O O . LEU A 1 206 ? 12.788 -7.481 -23.699 1.00 65.06 206 LEU A O 1
ATOM 1638 N N . GLU A 1 207 ? 11.906 -5.411 -23.695 1.00 68.62 207 GLU A N 1
ATOM 1639 C CA . GLU A 1 207 ? 11.544 -5.387 -25.103 1.00 68.62 207 GLU A CA 1
ATOM 1640 C C . GLU A 1 207 ? 12.506 -4.505 -25.884 1.00 68.62 207 GLU A C 1
ATOM 1642 O O . GLU A 1 207 ? 12.941 -3.443 -25.424 1.00 68.62 207 GLU A O 1
ATOM 1647 N N . THR A 1 208 ? 12.856 -4.958 -27.087 1.00 70.44 208 THR A N 1
ATOM 1648 C CA . THR A 1 208 ? 13.780 -4.234 -27.961 1.00 70.44 208 THR A CA 1
ATOM 1649 C C . THR A 1 208 ? 13.232 -4.152 -29.376 1.00 70.44 208 THR A C 1
ATOM 1651 O O . THR A 1 208 ? 12.783 -5.141 -29.954 1.00 70.44 208 THR A O 1
ATOM 1654 N N . SER A 1 209 ? 13.265 -2.958 -29.962 1.00 68.38 209 SER A N 1
ATOM 1655 C CA . SER A 1 209 ? 12.811 -2.722 -31.333 1.00 68.38 209 SER A CA 1
ATOM 1656 C C . SER A 1 209 ? 13.858 -1.912 -32.103 1.00 68.38 209 SER A C 1
ATOM 1658 O O . SER A 1 209 ? 14.261 -0.845 -31.647 1.00 68.38 209 SER A O 1
ATOM 1660 N N . PRO A 1 210 ? 14.338 -2.373 -33.272 1.00 68.56 210 PRO A N 1
ATOM 1661 C CA . PRO A 1 210 ? 15.368 -1.661 -34.024 1.00 68.56 210 PRO A CA 1
ATOM 1662 C C . PRO A 1 210 ? 14.773 -0.502 -34.845 1.00 68.56 210 PRO A C 1
ATOM 1664 O O . PRO A 1 210 ? 13.815 -0.690 -35.599 1.00 68.56 210 PRO A O 1
ATOM 1667 N N . VAL A 1 211 ? 15.382 0.685 -34.758 1.00 68.62 211 VAL A N 1
ATOM 1668 C CA . VAL A 1 211 ? 14.868 1.950 -35.313 1.00 68.62 211 VAL A CA 1
ATOM 1669 C C . VAL A 1 211 ? 15.915 2.691 -36.163 1.00 68.62 211 VAL A C 1
ATOM 1671 O O . VAL A 1 211 ? 17.131 2.496 -36.047 1.00 68.62 211 VAL A O 1
ATOM 1674 N N . ASN A 1 212 ? 15.441 3.507 -37.111 1.00 63.16 212 ASN A N 1
ATOM 1675 C CA . ASN A 1 212 ? 16.297 4.153 -38.118 1.00 63.16 212 ASN A CA 1
ATOM 1676 C C . ASN A 1 212 ? 17.053 5.371 -37.566 1.00 63.16 212 ASN A C 1
ATOM 1678 O O . ASN A 1 212 ? 18.222 5.571 -37.895 1.00 63.16 212 ASN A O 1
ATOM 1682 N N . HIS A 1 213 ? 16.396 6.182 -36.737 1.00 63.47 213 HIS A N 1
ATOM 1683 C CA . HIS A 1 213 ? 16.949 7.410 -36.167 1.00 63.47 213 HIS A CA 1
ATOM 1684 C C . HIS A 1 213 ? 16.421 7.599 -34.748 1.00 63.47 213 HIS A C 1
ATOM 1686 O O . HIS A 1 213 ? 15.217 7.502 -34.551 1.00 63.47 213 HIS A O 1
ATOM 1692 N N . CYS A 1 214 ? 17.277 8.010 -33.812 1.00 52.00 214 CYS A N 1
ATOM 1693 C CA . CYS A 1 214 ? 16.857 8.440 -32.474 1.00 52.00 214 CYS A CA 1
ATOM 1694 C C . CYS A 1 214 ? 15.903 9.651 -32.493 1.00 52.00 214 CYS A C 1
ATOM 1696 O O . CYS A 1 214 ? 15.217 9.917 -31.522 1.00 52.00 214 CYS A O 1
ATOM 1698 N N . HIS A 1 215 ? 15.857 10.436 -33.578 1.00 50.44 215 HIS A N 1
ATOM 1699 C CA . HIS A 1 215 ? 14.984 11.615 -33.706 1.00 50.44 215 HIS A CA 1
ATOM 1700 C C . HIS A 1 215 ? 13.629 11.337 -34.383 1.00 50.44 215 HIS A C 1
ATOM 1702 O O . HIS A 1 215 ? 12.806 12.250 -34.487 1.00 50.44 215 HIS A O 1
ATOM 1708 N N . CYS A 1 216 ? 13.392 10.128 -34.904 1.00 45.53 216 CYS A N 1
ATOM 1709 C CA . CYS A 1 216 ? 12.230 9.848 -35.748 1.00 45.53 216 CYS A CA 1
ATOM 1710 C C . CYS A 1 216 ? 11.291 8.825 -35.112 1.00 45.53 216 CYS A C 1
ATOM 1712 O O . CYS A 1 216 ? 11.164 7.713 -35.614 1.00 45.53 216 CYS A O 1
ATOM 1714 N N . LEU A 1 217 ? 10.538 9.285 -34.111 1.00 50.78 217 LEU A N 1
ATOM 1715 C CA . LEU A 1 217 ? 9.282 8.681 -33.650 1.00 50.78 217 LEU A CA 1
ATOM 1716 C C . LEU A 1 217 ? 8.203 8.734 -34.747 1.00 50.78 217 LEU A C 1
ATOM 1718 O O . LEU A 1 217 ? 7.152 9.341 -34.566 1.00 50.78 217 LEU A O 1
ATOM 1722 N N . ARG A 1 218 ? 8.447 8.191 -35.941 1.00 50.88 218 ARG A N 1
ATOM 1723 C CA . ARG A 1 218 ? 7.405 8.028 -36.964 1.00 50.88 218 ARG A CA 1
ATOM 1724 C C . ARG A 1 218 ? 7.336 6.594 -37.466 1.00 50.88 218 ARG A C 1
ATOM 1726 O O . ARG A 1 218 ? 8.340 5.905 -37.614 1.00 50.88 218 ARG A O 1
ATOM 1733 N N . ASP A 1 219 ? 6.091 6.205 -37.706 1.00 47.16 219 ASP A N 1
ATOM 1734 C CA . ASP A 1 219 ? 5.575 5.020 -38.392 1.00 47.16 219 ASP A CA 1
ATOM 1735 C C . ASP A 1 219 ? 5.795 3.637 -37.744 1.00 47.16 219 ASP A C 1
ATOM 1737 O O . ASP A 1 219 ? 4.956 2.766 -37.957 1.00 47.16 219 ASP A O 1
ATOM 1741 N N . LEU A 1 220 ? 6.819 3.415 -36.908 1.00 47.12 220 LEU A N 1
ATOM 1742 C CA . LEU A 1 220 ? 7.099 2.084 -36.317 1.00 47.12 220 LEU A CA 1
ATOM 1743 C C . LEU A 1 220 ? 7.089 2.014 -34.779 1.00 47.12 220 LEU A C 1
ATOM 1745 O O . LEU A 1 220 ? 6.780 0.960 -34.234 1.00 47.12 220 LEU A O 1
ATOM 1749 N N . GLU A 1 221 ? 7.363 3.111 -34.067 1.00 53.91 221 GLU A N 1
ATOM 1750 C CA . GLU A 1 221 ? 7.524 3.082 -32.601 1.00 53.91 221 GLU A CA 1
ATOM 1751 C C . GLU A 1 221 ? 6.193 3.115 -31.834 1.00 53.91 221 GLU A C 1
ATOM 1753 O O . GLU A 1 221 ? 6.023 2.320 -30.921 1.00 53.91 221 GLU A O 1
ATOM 1758 N N . ILE A 1 222 ? 5.205 3.936 -32.225 1.00 55.28 222 ILE A N 1
ATOM 1759 C CA . ILE A 1 222 ? 3.867 3.914 -31.591 1.00 55.28 222 ILE A CA 1
ATOM 1760 C C . ILE A 1 222 ? 3.170 2.557 -31.782 1.00 55.28 222 ILE A C 1
ATOM 1762 O O . ILE A 1 222 ? 2.669 2.030 -30.797 1.00 55.28 222 ILE A O 1
ATOM 1766 N N . PRO A 1 223 ? 3.160 1.941 -32.981 1.00 57.47 223 PRO A N 1
ATOM 1767 C CA . PRO A 1 223 ? 2.605 0.599 -33.145 1.00 57.47 223 PRO A CA 1
ATOM 1768 C C . PRO A 1 223 ? 3.357 -0.481 -32.357 1.00 57.47 223 PRO A C 1
ATOM 1770 O O . PRO A 1 223 ? 2.724 -1.439 -31.925 1.00 57.47 223 PRO A O 1
ATOM 1773 N N . SER A 1 224 ? 4.673 -0.342 -32.144 1.00 56.53 224 SER A N 1
ATOM 1774 C CA . SER A 1 224 ? 5.423 -1.220 -31.234 1.00 56.53 224 SER A CA 1
ATOM 1775 C C . SER A 1 224 ? 5.067 -0.963 -29.769 1.00 56.53 224 SER A C 1
ATOM 1777 O O . SER A 1 224 ? 4.814 -1.922 -29.057 1.00 56.53 224 SER A O 1
ATOM 1779 N N . LEU A 1 225 ? 4.956 0.292 -29.322 1.00 59.94 225 LEU A N 1
ATOM 1780 C CA . LEU A 1 225 ? 4.528 0.650 -27.961 1.00 59.94 225 LEU A CA 1
ATOM 1781 C C . LEU A 1 225 ? 3.098 0.161 -27.680 1.00 59.94 225 LEU A C 1
ATOM 1783 O O . LEU A 1 225 ? 2.852 -0.516 -26.688 1.00 59.94 225 LEU A O 1
ATOM 1787 N N . GLU A 1 226 ? 2.157 0.427 -28.589 1.00 62.41 226 GLU A N 1
ATOM 1788 C CA . GLU A 1 226 ? 0.776 -0.064 -28.507 1.00 62.41 226 GLU A CA 1
ATOM 1789 C C . GLU A 1 226 ? 0.708 -1.593 -28.639 1.00 62.41 226 GLU A C 1
ATOM 1791 O O . GLU A 1 226 ? -0.090 -2.249 -27.977 1.00 62.41 226 GLU A O 1
ATOM 1796 N N . GLY A 1 227 ? 1.535 -2.182 -29.501 1.00 58.16 227 GLY A N 1
ATOM 1797 C CA . GLY A 1 227 ? 1.555 -3.615 -29.762 1.00 58.16 227 GLY A CA 1
ATOM 1798 C C . GLY A 1 227 ? 2.240 -4.441 -28.678 1.00 58.16 227 GLY A C 1
ATOM 1799 O O . GLY A 1 227 ? 1.900 -5.609 -28.543 1.00 58.16 227 GLY A O 1
ATOM 1800 N N . GLN A 1 228 ? 3.180 -3.867 -27.930 1.00 57.62 228 GLN A N 1
ATOM 1801 C CA . GLN A 1 228 ? 4.002 -4.586 -26.954 1.00 57.62 228 GLN A CA 1
ATOM 1802 C C . GLN A 1 228 ? 3.602 -4.229 -25.518 1.00 57.62 228 GLN A C 1
ATOM 1804 O O . GLN A 1 228 ? 3.349 -5.136 -24.738 1.00 57.62 228 GLN A O 1
ATOM 1809 N N . ILE A 1 229 ? 3.420 -2.946 -25.176 1.00 58.75 229 ILE A N 1
ATOM 1810 C CA . ILE A 1 229 ? 2.973 -2.552 -23.825 1.00 58.75 229 ILE A CA 1
ATOM 1811 C C . ILE A 1 229 ? 1.495 -2.903 -23.647 1.00 58.75 229 ILE A C 1
ATOM 1813 O O . ILE A 1 229 ? 1.141 -3.728 -22.807 1.00 58.75 229 ILE A O 1
ATOM 1817 N N . LEU A 1 230 ? 0.623 -2.338 -24.492 1.00 59.06 230 LEU A N 1
ATOM 1818 C CA . LEU A 1 230 ? -0.825 -2.441 -24.273 1.00 59.06 230 LEU A CA 1
ATOM 1819 C C . LEU A 1 230 ? -1.363 -3.859 -24.501 1.00 59.06 230 LEU A C 1
ATOM 1821 O O . LEU A 1 230 ? -2.355 -4.235 -23.882 1.00 59.06 230 LEU A O 1
ATOM 1825 N N . ARG A 1 231 ? -0.734 -4.663 -25.373 1.00 56.69 231 ARG A N 1
ATOM 1826 C CA . ARG A 1 231 ? -1.176 -6.052 -25.608 1.00 56.69 231 ARG A CA 1
ATOM 1827 C C . ARG A 1 231 ? -0.719 -7.034 -24.534 1.00 56.69 231 ARG A C 1
ATOM 1829 O O . ARG A 1 231 ? -1.435 -8.006 -24.315 1.00 56.69 231 ARG A O 1
ATOM 1836 N N . HIS A 1 232 ? 0.448 -6.826 -23.921 1.00 53.53 232 HIS A N 1
ATOM 1837 C CA . HIS A 1 232 ? 0.987 -7.762 -22.929 1.00 53.53 232 HIS A CA 1
ATOM 1838 C C . HIS A 1 232 ? 0.665 -7.354 -21.487 1.00 53.53 232 HIS A C 1
ATOM 1840 O O . HIS A 1 232 ? 0.420 -8.237 -20.670 1.00 53.53 232 HIS A O 1
ATOM 1846 N N . HIS A 1 233 ? 0.595 -6.052 -21.193 1.00 54.12 233 HIS A N 1
ATOM 1847 C CA . HIS A 1 233 ? 0.460 -5.532 -19.827 1.00 54.12 233 HIS A CA 1
ATOM 1848 C C . HIS A 1 233 ? -0.748 -4.600 -19.625 1.00 54.12 233 HIS A C 1
ATOM 1850 O O . HIS A 1 233 ? -1.039 -4.218 -18.497 1.00 54.12 233 HIS A O 1
ATOM 1856 N N . GLY A 1 234 ? -1.490 -4.259 -20.686 1.00 55.59 234 GLY A N 1
ATOM 1857 C CA . GLY A 1 234 ? -2.585 -3.288 -20.609 1.00 55.59 234 GLY A CA 1
ATOM 1858 C C . GLY A 1 234 ? -2.090 -1.839 -20.537 1.00 55.59 234 GLY A C 1
ATOM 1859 O O . GLY A 1 234 ? -0.963 -1.534 -20.928 1.00 55.59 234 GLY A O 1
ATOM 1860 N N . THR A 1 235 ? -2.955 -0.922 -20.098 1.00 53.94 235 THR A N 1
ATOM 1861 C CA . THR A 1 235 ? -2.600 0.496 -19.935 1.00 53.94 235 THR A CA 1
ATOM 1862 C C . THR A 1 235 ? -1.768 0.678 -18.668 1.00 53.94 235 THR A C 1
ATOM 1864 O O . THR A 1 235 ? -2.259 0.427 -17.575 1.00 53.94 235 THR A O 1
ATOM 1867 N N . THR A 1 236 ? -0.522 1.118 -18.820 1.00 59.59 236 THR A N 1
ATOM 1868 C CA . THR A 1 236 ? 0.399 1.432 -17.716 1.00 59.59 236 THR A CA 1
ATOM 1869 C C . THR A 1 236 ? 0.104 2.811 -17.133 1.00 59.59 236 THR A C 1
ATOM 1871 O O . THR A 1 236 ? -0.176 3.727 -17.903 1.00 59.59 236 THR A O 1
ATOM 1874 N N . GLU A 1 237 ? 0.236 3.002 -15.820 1.00 54.44 237 GLU A N 1
ATOM 1875 C CA . GLU A 1 237 ? -0.034 4.305 -15.186 1.00 54.44 237 GLU A CA 1
ATOM 1876 C C . GLU A 1 237 ? 1.051 5.353 -15.495 1.00 54.44 237 GLU A C 1
ATOM 1878 O O . GLU A 1 237 ? 0.730 6.503 -15.799 1.00 54.44 237 GLU A O 1
ATOM 1883 N N . GLY A 1 238 ? 2.326 4.946 -15.544 1.00 61.56 238 GLY A N 1
ATOM 1884 C CA . GLY A 1 238 ? 3.449 5.856 -15.777 1.00 61.56 238 GLY A CA 1
ATOM 1885 C C . GLY A 1 238 ? 4.583 5.270 -16.622 1.00 61.56 238 GLY A C 1
ATOM 1886 O O . GLY A 1 238 ? 4.907 4.084 -16.542 1.00 61.56 238 GLY A O 1
ATOM 1887 N N . ILE A 1 239 ? 5.213 6.120 -17.436 1.00 64.12 239 ILE A N 1
ATOM 1888 C CA . ILE A 1 239 ? 6.419 5.801 -18.212 1.00 64.12 239 ILE A CA 1
ATOM 1889 C C . ILE A 1 239 ? 7.516 6.812 -17.886 1.00 64.12 239 ILE A C 1
ATOM 1891 O O . ILE A 1 239 ? 7.338 8.024 -18.031 1.00 64.12 239 ILE A O 1
ATOM 1895 N N . GLU A 1 240 ? 8.689 6.299 -17.537 1.00 64.19 240 GLU A N 1
ATOM 1896 C CA . GLU A 1 240 ? 9.916 7.065 -17.397 1.00 64.19 240 GLU A CA 1
ATOM 1897 C C . GLU A 1 240 ? 10.701 7.101 -18.712 1.00 64.19 240 GLU A C 1
ATOM 1899 O O . GLU A 1 240 ? 11.058 6.075 -19.303 1.00 64.19 240 GLU A O 1
ATOM 1904 N N . LEU A 1 241 ? 11.008 8.318 -19.153 1.00 63.69 241 LEU A N 1
ATOM 1905 C CA . LEU A 1 241 ? 11.769 8.606 -20.364 1.00 63.69 241 LEU A CA 1
ATOM 1906 C C . LEU A 1 241 ? 13.068 9.326 -20.000 1.00 63.69 241 LEU A C 1
ATOM 1908 O O . LEU A 1 241 ? 13.103 10.156 -19.085 1.00 63.69 241 LEU A O 1
ATOM 1912 N N . ASP A 1 242 ? 14.142 9.072 -20.747 1.00 60.66 242 ASP A N 1
ATOM 1913 C CA . ASP A 1 242 ? 15.348 9.889 -20.618 1.00 60.66 242 ASP A CA 1
ATOM 1914 C C . ASP A 1 242 ? 15.099 11.354 -21.064 1.00 60.66 242 ASP A C 1
ATOM 1916 O O . ASP A 1 242 ? 14.145 11.674 -21.781 1.00 60.66 242 ASP A O 1
ATOM 1920 N N . ASN A 1 243 ? 15.951 12.289 -20.620 1.00 52.94 243 ASN A N 1
ATOM 1921 C CA . ASN A 1 243 ? 15.823 13.713 -20.983 1.00 52.94 243 ASN A CA 1
ATOM 1922 C C . ASN A 1 243 ? 16.343 14.055 -22.385 1.00 52.94 243 ASN A C 1
ATOM 1924 O O . ASN A 1 243 ? 16.563 15.233 -22.704 1.00 52.94 243 ASN A O 1
ATOM 1928 N N . GLY A 1 244 ? 16.644 13.053 -23.201 1.00 56.97 244 GLY A N 1
ATOM 1929 C CA . GLY A 1 244 ? 17.118 13.241 -24.552 1.00 56.97 244 GLY A CA 1
ATOM 1930 C C . GLY A 1 244 ? 16.141 14.122 -25.321 1.00 56.97 244 GLY A C 1
ATOM 1931 O O . GLY A 1 244 ? 14.919 13.973 -25.236 1.00 56.97 244 GLY A O 1
ATOM 1932 N N . ALA A 1 245 ? 16.676 15.037 -26.134 1.00 48.81 245 ALA A N 1
ATOM 1933 C CA . ALA A 1 245 ? 15.877 15.899 -27.016 1.00 48.81 245 ALA A CA 1
ATOM 1934 C C . ALA A 1 245 ? 14.923 15.101 -27.938 1.00 48.81 245 ALA A C 1
ATOM 1936 O O . ALA A 1 245 ? 13.975 15.646 -28.495 1.00 48.81 245 ALA A O 1
ATOM 1937 N N . HIS A 1 246 ? 15.182 13.802 -28.066 1.00 56.97 246 HIS A N 1
ATOM 1938 C CA . HIS A 1 246 ? 14.432 12.782 -28.780 1.00 56.97 246 HIS A CA 1
ATOM 1939 C C . HIS A 1 246 ? 13.062 12.456 -28.165 1.00 56.97 246 HIS A C 1
ATOM 1941 O O . HIS A 1 246 ? 12.085 12.351 -28.904 1.00 56.97 246 HIS A O 1
ATOM 1947 N N . PHE A 1 247 ? 12.964 12.357 -26.834 1.00 53.22 247 PHE A N 1
ATOM 1948 C CA . PHE A 1 247 ? 11.713 12.033 -26.132 1.00 53.22 247 PHE A CA 1
ATOM 1949 C C . PHE A 1 247 ? 10.873 13.276 -25.802 1.00 53.22 247 PHE A C 1
ATOM 1951 O O . PHE A 1 247 ? 9.662 13.179 -25.591 1.00 53.22 247 PHE A O 1
ATOM 1958 N N . LYS A 1 248 ? 11.474 14.473 -25.860 1.00 53.34 248 LYS A N 1
ATOM 1959 C CA . LYS A 1 248 ? 10.779 15.775 -25.821 1.00 53.34 248 LYS A CA 1
ATOM 1960 C C . LYS A 1 248 ? 10.094 16.121 -27.148 1.00 53.34 248 LYS A C 1
ATOM 1962 O O . LYS A 1 248 ? 10.226 17.227 -27.670 1.00 53.34 248 LYS A O 1
ATOM 1967 N N . ASN A 1 249 ? 9.349 15.180 -27.717 1.00 56.88 249 ASN A N 1
ATOM 1968 C CA . ASN A 1 249 ? 8.524 15.427 -28.893 1.00 56.88 249 ASN A CA 1
ATOM 1969 C C . ASN A 1 249 ? 7.041 15.402 -28.501 1.00 56.88 249 ASN A C 1
ATOM 1971 O O . ASN A 1 249 ? 6.582 14.501 -27.802 1.00 56.88 249 ASN A O 1
ATOM 1975 N N . ASN A 1 250 ? 6.262 16.355 -29.022 1.00 59.09 250 ASN A N 1
ATOM 1976 C CA . ASN A 1 250 ? 4.807 16.452 -28.852 1.00 59.09 250 ASN A CA 1
ATOM 1977 C C . ASN A 1 250 ? 4.043 15.173 -29.247 1.00 59.09 250 ASN A C 1
ATOM 1979 O O . ASN A 1 250 ? 2.846 15.068 -28.992 1.00 59.09 250 ASN A O 1
ATOM 1983 N N . LEU A 1 251 ? 4.675 14.221 -29.933 1.00 61.22 251 LEU A N 1
ATOM 1984 C CA . LEU A 1 251 ? 4.053 12.958 -30.314 1.00 61.22 251 LEU A CA 1
ATOM 1985 C C . LEU A 1 251 ? 3.890 11.978 -29.139 1.00 61.22 251 LEU A C 1
ATOM 1987 O O . LEU A 1 251 ? 2.784 11.476 -28.965 1.00 61.22 251 LEU A O 1
ATOM 1991 N N . ILE A 1 252 ? 4.927 11.759 -28.320 1.00 62.44 252 ILE A N 1
ATOM 1992 C CA . ILE A 1 252 ? 4.845 10.859 -27.152 1.00 62.44 252 ILE A CA 1
ATOM 1993 C C . ILE A 1 252 ? 3.867 11.425 -26.134 1.00 62.44 252 ILE A C 1
ATOM 1995 O O . ILE A 1 252 ? 2.954 10.726 -25.720 1.00 62.44 252 ILE A O 1
ATOM 1999 N N . ASN A 1 253 ? 3.963 12.725 -25.850 1.00 64.94 253 ASN A N 1
ATOM 2000 C CA . ASN A 1 253 ? 3.022 13.401 -24.957 1.00 64.94 253 ASN A CA 1
ATOM 2001 C C . ASN A 1 253 ? 1.566 13.275 -25.429 1.00 64.94 253 ASN A C 1
ATOM 2003 O O . ASN A 1 253 ? 0.659 13.141 -24.614 1.00 64.94 253 ASN A O 1
ATOM 2007 N N . ARG A 1 254 ? 1.314 13.294 -26.746 1.00 68.50 254 ARG A N 1
ATOM 2008 C CA . ARG A 1 254 ? -0.037 13.079 -27.293 1.00 68.50 254 ARG A CA 1
ATOM 2009 C C . ARG A 1 254 ? -0.484 11.625 -27.202 1.00 68.50 254 ARG A C 1
ATOM 2011 O O . ARG A 1 254 ? -1.659 11.394 -26.938 1.00 68.50 254 ARG A O 1
ATOM 2018 N N . TRP A 1 255 ? 0.413 10.672 -27.441 1.00 71.19 255 TRP A N 1
ATOM 2019 C CA . TRP A 1 255 ? 0.121 9.247 -27.301 1.00 71.19 255 TRP A CA 1
ATOM 2020 C C . TRP A 1 255 ? -0.165 8.884 -25.839 1.00 71.19 255 TRP A C 1
ATOM 2022 O O . TRP A 1 255 ? -1.227 8.341 -25.554 1.00 71.19 255 TRP A O 1
ATOM 2032 N N . ALA A 1 256 ? 0.705 9.293 -24.918 1.00 67.25 256 ALA A N 1
ATOM 2033 C CA . ALA A 1 256 ? 0.557 9.069 -23.487 1.00 67.25 256 ALA A CA 1
ATOM 2034 C C . ALA A 1 256 ? -0.749 9.684 -22.968 1.00 67.25 256 ALA A C 1
ATOM 2036 O O . ALA A 1 256 ? -1.591 8.986 -22.413 1.00 67.25 256 ALA A O 1
ATOM 2037 N N . LYS A 1 257 ? -1.021 10.950 -23.319 1.00 72.38 257 LYS A N 1
ATOM 2038 C CA . LYS A 1 257 ? -2.286 11.619 -22.983 1.00 72.38 257 LYS A CA 1
ATOM 2039 C C . LYS A 1 257 ? -3.523 10.924 -23.559 1.00 72.38 257 LYS A C 1
ATOM 2041 O O . LYS A 1 257 ? -4.565 10.922 -22.914 1.00 72.38 257 LYS A O 1
ATOM 2046 N N . LYS A 1 258 ? -3.444 10.360 -24.771 1.00 74.06 258 LYS A N 1
ATOM 2047 C CA . LYS A 1 258 ? -4.555 9.609 -25.385 1.00 74.06 258 LYS A CA 1
ATOM 2048 C C . LYS A 1 258 ? -4.876 8.337 -24.596 1.00 74.06 258 LYS A C 1
ATOM 2050 O O . LYS A 1 258 ? -6.039 7.951 -24.547 1.00 74.06 258 LYS A O 1
ATOM 2055 N N . HIS A 1 259 ? -3.860 7.709 -24.013 1.00 64.31 259 HIS A N 1
ATOM 2056 C CA . HIS A 1 259 ? -3.982 6.457 -23.268 1.00 64.31 259 HIS A CA 1
ATOM 2057 C C . HIS A 1 259 ? -4.045 6.655 -21.747 1.00 64.31 259 HIS A C 1
ATOM 2059 O O . HIS A 1 259 ? -4.136 5.672 -21.030 1.00 64.31 259 HIS A O 1
ATOM 2065 N N . GLY A 1 260 ? -4.052 7.898 -21.251 1.00 64.62 260 GLY A N 1
ATOM 2066 C CA . GLY A 1 260 ? -4.098 8.191 -19.812 1.00 64.62 260 GLY A CA 1
ATOM 2067 C C . GLY A 1 260 ? -2.796 7.888 -19.065 1.00 64.62 260 GLY A C 1
ATOM 2068 O O . GLY A 1 260 ? -2.834 7.710 -17.859 1.00 64.62 260 GLY A O 1
ATOM 2069 N N . ILE A 1 261 ? -1.673 7.822 -19.780 1.00 67.56 261 ILE A N 1
ATOM 2070 C CA . ILE A 1 261 ? -0.353 7.481 -19.242 1.00 67.56 261 ILE A CA 1
ATOM 2071 C C . ILE A 1 261 ? 0.371 8.767 -18.841 1.00 67.56 261 ILE A C 1
ATOM 2073 O O . ILE A 1 261 ? 0.450 9.709 -19.643 1.00 67.56 261 ILE A O 1
ATOM 2077 N N . GLU A 1 262 ? 0.937 8.804 -17.639 1.00 65.62 262 GLU A N 1
ATOM 2078 C CA . GLU A 1 262 ? 1.799 9.895 -17.192 1.00 65.62 262 GLU A CA 1
ATOM 2079 C C . GLU A 1 262 ? 3.244 9.685 -17.675 1.00 65.62 262 GLU A C 1
ATOM 2081 O O . GLU A 1 262 ? 3.792 8.586 -17.610 1.00 65.62 262 GLU A O 1
ATOM 2086 N N . CYS A 1 263 ? 3.874 10.727 -18.225 1.00 63.19 263 CYS A N 1
ATOM 2087 C CA . CYS A 1 263 ? 5.266 10.660 -18.677 1.00 63.19 263 CYS A CA 1
ATOM 2088 C C . CYS A 1 263 ? 6.168 11.483 -17.764 1.00 63.19 263 CYS A C 1
ATOM 2090 O O . CYS A 1 263 ? 6.056 12.711 -17.724 1.00 63.19 263 CYS A O 1
ATOM 2092 N N . THR A 1 264 ? 7.129 10.817 -17.132 1.00 61.91 264 THR A N 1
ATOM 2093 C CA . THR A 1 264 ? 8.130 11.451 -16.272 1.00 61.91 264 THR A CA 1
ATOM 2094 C C . THR A 1 264 ? 9.463 11.506 -17.013 1.00 61.91 264 THR A C 1
ATOM 2096 O O . THR A 1 264 ? 9.970 10.494 -17.496 1.00 61.91 264 THR A O 1
ATOM 2099 N N . TYR A 1 265 ? 10.038 12.702 -17.148 1.00 61.34 265 TYR A N 1
ATOM 2100 C CA . TYR A 1 265 ? 11.299 12.916 -17.863 1.00 61.34 265 TYR A CA 1
ATOM 2101 C C . TYR A 1 265 ? 12.472 13.012 -16.884 1.00 61.34 265 TYR A C 1
ATOM 2103 O O . TYR A 1 265 ? 12.464 13.853 -15.984 1.00 61.34 265 TYR A O 1
ATOM 2111 N N . HIS A 1 266 ? 13.516 12.210 -17.095 1.00 54.81 266 HIS A N 1
ATOM 2112 C CA . HIS A 1 266 ? 14.721 12.222 -16.260 1.00 54.81 266 HIS A CA 1
ATOM 2113 C C . HIS A 1 266 ? 15.463 13.573 -16.336 1.00 54.81 266 HIS A C 1
ATOM 2115 O O . HIS A 1 266 ? 15.337 14.288 -17.319 1.00 54.81 266 HIS A O 1
ATOM 2121 N N . ILE A 1 267 ? 16.293 13.955 -15.359 1.00 41.03 267 ILE A N 1
ATOM 2122 C CA . ILE A 1 267 ? 17.247 15.088 -15.473 1.00 41.03 267 ILE A CA 1
ATOM 2123 C C . ILE A 1 267 ? 18.588 14.545 -16.022 1.00 41.03 267 ILE A C 1
ATOM 2125 O O . ILE A 1 267 ? 18.996 13.472 -15.586 1.00 41.03 267 ILE A O 1
ATOM 2129 N N . PRO A 1 268 ? 19.305 15.221 -16.952 1.00 35.34 268 PRO A N 1
ATOM 2130 C CA . PRO A 1 268 ? 20.406 14.617 -17.725 1.00 35.34 268 PRO A CA 1
ATOM 2131 C C . PRO A 1 268 ? 21.677 14.306 -16.915 1.00 35.34 268 PRO A C 1
ATOM 2133 O O . PRO A 1 268 ? 22.575 13.647 -17.425 1.00 35.34 268 PRO A O 1
ATOM 2136 N N . TYR A 1 269 ? 21.780 14.818 -15.684 1.00 27.89 269 TYR A N 1
ATOM 2137 C CA . TYR A 1 269 ? 23.009 14.789 -14.875 1.00 27.89 269 TYR A CA 1
ATOM 2138 C C . TYR A 1 269 ? 22.898 14.010 -13.564 1.00 27.89 269 TYR A C 1
ATOM 2140 O O . TYR A 1 269 ? 23.890 13.836 -12.864 1.00 27.89 269 TYR A O 1
ATOM 2148 N N . TYR A 1 270 ? 21.711 13.516 -13.244 1.00 35.56 270 TYR A N 1
ATOM 2149 C CA . TYR A 1 270 ? 21.480 12.579 -12.158 1.00 35.56 270 TYR A CA 1
ATOM 2150 C C . TYR A 1 270 ? 20.713 11.447 -12.802 1.00 35.56 270 TYR A C 1
ATOM 2152 O O . TYR A 1 270 ? 19.599 11.717 -13.209 1.00 35.56 270 TYR A O 1
ATOM 2160 N N . SER A 1 271 ? 21.271 10.246 -12.954 1.00 33.59 271 SER A N 1
ATOM 2161 C CA . SER A 1 271 ? 20.472 9.035 -13.158 1.00 33.59 271 SER A CA 1
ATOM 2162 C C . SER A 1 271 ? 20.064 8.550 -11.766 1.00 33.59 271 SER A C 1
ATOM 2164 O O . SER A 1 271 ? 20.915 8.191 -10.959 1.00 33.59 271 SER A O 1
ATOM 2166 N N . GLN A 1 272 ? 18.776 8.617 -11.422 1.00 39.78 272 GLN A N 1
ATOM 2167 C CA . GLN A 1 272 ? 18.293 8.247 -10.081 1.00 39.78 272 GLN A CA 1
ATOM 2168 C C . GLN A 1 272 ? 18.052 6.734 -9.942 1.00 39.78 272 GLN A C 1
ATOM 2170 O O . GLN A 1 272 ? 17.637 6.263 -8.891 1.00 39.78 272 GLN A O 1
ATOM 2175 N N . ALA A 1 273 ? 18.403 5.954 -10.967 1.00 34.34 273 ALA A N 1
ATOM 2176 C CA . ALA A 1 273 ? 18.414 4.501 -10.920 1.00 34.34 273 ALA A CA 1
ATOM 2177 C C . ALA A 1 273 ? 19.685 3.963 -11.610 1.00 34.34 273 ALA A C 1
ATOM 2179 O O . ALA A 1 273 ? 19.816 4.135 -12.828 1.00 34.34 273 ALA A O 1
ATOM 2180 N N . PRO A 1 274 ? 20.620 3.300 -10.898 1.00 38.38 274 PRO A N 1
ATOM 2181 C CA . PRO A 1 274 ? 21.703 2.559 -11.529 1.00 38.38 274 PRO A CA 1
ATOM 2182 C C . PRO A 1 274 ? 21.101 1.425 -12.360 1.00 38.38 274 PRO A C 1
ATOM 2184 O O . PRO A 1 274 ? 20.287 0.617 -11.899 1.00 38.38 274 PRO A O 1
ATOM 2187 N N . GLY A 1 275 ? 21.440 1.447 -13.646 1.00 47.19 275 GLY A N 1
ATOM 2188 C CA . GLY A 1 275 ? 20.625 0.848 -14.679 1.00 47.19 275 GLY A CA 1
ATOM 2189 C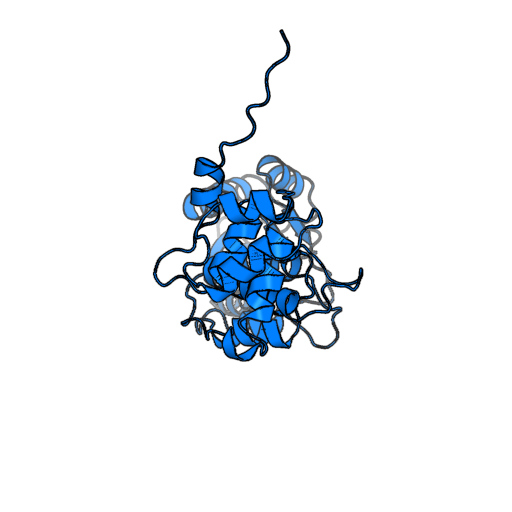 C . GLY A 1 275 ? 20.844 -0.647 -14.850 1.00 47.19 275 GLY A C 1
ATOM 2190 O O . GLY A 1 275 ? 21.845 -1.080 -15.414 1.00 47.19 275 GLY A O 1
ATOM 2191 N N . LYS A 1 276 ? 19.811 -1.439 -14.553 1.00 51.09 276 LYS A N 1
ATOM 2192 C CA . LYS A 1 276 ? 19.602 -2.690 -15.294 1.00 51.09 276 LYS A CA 1
ATOM 2193 C C . LYS A 1 276 ? 19.463 -2.417 -16.782 1.00 51.09 276 LYS A C 1
ATOM 2195 O O . LYS A 1 276 ? 20.080 -3.116 -17.564 1.00 51.09 276 LYS A O 1
ATOM 2200 N N . ILE A 1 277 ? 18.735 -1.366 -17.167 1.00 50.44 277 ILE A N 1
ATOM 2201 C CA . ILE A 1 277 ? 18.720 -0.901 -18.557 1.00 50.44 277 ILE A CA 1
ATOM 2202 C C . ILE A 1 277 ? 20.116 -0.501 -19.022 1.00 50.44 277 ILE A C 1
ATOM 2204 O O . ILE A 1 277 ? 20.484 -0.870 -20.117 1.00 50.44 277 ILE A O 1
ATOM 2208 N N . GLU A 1 278 ? 20.943 0.158 -18.208 1.00 56.38 278 GLU A N 1
ATOM 2209 C CA . GLU A 1 278 ? 22.319 0.489 -18.612 1.00 56.38 278 GLU A CA 1
ATOM 2210 C C . GLU A 1 278 ? 23.195 -0.767 -18.748 1.00 56.38 278 GLU A C 1
ATOM 2212 O O . GLU A 1 278 ? 24.020 -0.839 -19.656 1.00 56.38 278 GLU A O 1
ATOM 2217 N N . SER A 1 279 ? 22.976 -1.784 -17.908 1.00 56.78 279 SER A N 1
ATOM 2218 C CA . SER A 1 279 ? 23.635 -3.092 -17.985 1.00 56.78 279 SER A CA 1
ATOM 2219 C C . SER A 1 279 ? 23.167 -3.908 -19.197 1.00 56.78 279 SER A C 1
ATOM 2221 O O . SER A 1 279 ? 24.002 -4.422 -19.938 1.00 56.78 279 SER A O 1
ATOM 2223 N N . TYR A 1 280 ? 21.861 -3.954 -19.473 1.00 59.25 280 TYR A N 1
ATOM 2224 C CA . TYR A 1 280 ? 21.278 -4.552 -20.677 1.00 59.25 280 TYR A CA 1
ATOM 2225 C C . TYR A 1 280 ? 21.706 -3.804 -21.933 1.00 59.25 280 TYR A C 1
ATOM 2227 O O . TYR A 1 280 ? 22.104 -4.429 -22.906 1.00 59.25 280 TYR A O 1
ATOM 2235 N N . ASN A 1 281 ? 21.704 -2.475 -21.906 1.00 58.28 281 ASN A N 1
ATOM 2236 C CA . ASN A 1 281 ? 22.192 -1.638 -22.991 1.00 58.28 281 ASN A CA 1
ATOM 2237 C C . ASN A 1 281 ? 23.694 -1.851 -23.195 1.00 58.28 281 ASN A C 1
ATOM 2239 O O . ASN A 1 281 ? 24.153 -1.846 -24.329 1.00 58.28 281 ASN A O 1
ATOM 2243 N N . GLY A 1 282 ? 24.459 -2.069 -22.123 1.00 59.41 282 GLY A N 1
ATOM 2244 C CA . GLY A 1 282 ? 25.855 -2.495 -22.178 1.00 59.41 282 GLY A CA 1
ATOM 2245 C C . GLY A 1 282 ? 26.011 -3.840 -22.888 1.00 59.41 282 GLY A C 1
ATOM 2246 O O . GLY A 1 282 ? 26.771 -3.926 -23.845 1.00 59.41 282 GLY A O 1
ATOM 2247 N N . LEU A 1 283 ? 25.234 -4.854 -22.491 1.00 60.34 283 LEU A N 1
ATOM 2248 C CA . LEU A 1 283 ? 25.220 -6.178 -23.127 1.00 60.34 283 LEU A CA 1
ATOM 2249 C C . LEU A 1 283 ? 24.815 -6.103 -24.609 1.00 60.34 283 LEU A C 1
ATOM 2251 O O . LEU A 1 283 ? 25.493 -6.667 -25.464 1.00 60.34 283 LEU A O 1
ATOM 2255 N N . LEU A 1 284 ? 23.760 -5.355 -24.928 1.00 58.41 284 LEU A N 1
ATOM 2256 C CA . LEU A 1 284 ? 23.253 -5.144 -26.287 1.00 58.41 284 LEU A CA 1
ATOM 2257 C C . LEU A 1 284 ? 24.201 -4.312 -27.163 1.00 58.41 284 LEU A C 1
ATOM 2259 O O . LEU A 1 284 ? 24.158 -4.437 -28.380 1.00 58.41 284 LEU A O 1
ATOM 2263 N N . LYS A 1 285 ? 25.069 -3.479 -26.572 1.00 60.09 285 LYS A N 1
ATOM 2264 C CA . LYS A 1 285 ? 26.153 -2.781 -27.290 1.00 60.09 285 LYS A CA 1
ATOM 2265 C C . LYS A 1 285 ? 27.343 -3.695 -27.599 1.00 60.09 285 LYS A C 1
ATOM 2267 O O . LYS A 1 285 ? 28.151 -3.341 -28.452 1.00 60.09 285 LYS A O 1
ATOM 2272 N N . THR A 1 286 ? 27.482 -4.810 -26.879 1.00 54.16 286 THR A N 1
ATOM 2273 C CA . THR A 1 286 ? 28.608 -5.753 -27.010 1.00 54.16 286 THR A CA 1
ATOM 2274 C C . THR A 1 286 ? 28.303 -7.006 -27.835 1.00 54.16 286 THR A C 1
ATOM 2276 O O . THR A 1 286 ? 29.236 -7.753 -28.126 1.00 54.16 286 THR A O 1
ATOM 2279 N N . MET A 1 287 ? 27.035 -7.244 -28.188 1.00 49.41 287 MET A N 1
ATOM 2280 C CA . MET A 1 287 ? 26.601 -8.307 -29.110 1.00 49.41 287 MET A CA 1
ATOM 2281 C C . MET A 1 287 ? 26.674 -7.842 -30.565 1.00 49.41 287 MET A C 1
ATOM 2283 O O . MET A 1 287 ? 27.055 -8.677 -31.415 1.00 49.41 287 MET A O 1
#

pLDDT: mean 73.36, std 16.59, range [27.89, 95.25]

Foldseek 3Di:
DDPPPPDDDLQVLLVQLADDVPDALLLSLVSCVVVPQQVAWDALVSQLSNPHRDPDPQLSCQLSVHRDIGGSSLSNLRSVCVVPVDLVVRDDLDAQDDALVSLLSQLLSVLSSCLSNPPVPDPPGDSDSQQGFSDPVSLVSSLVSYDPLQNQFSVLLDDPPDDGDGSNVSSVLSQEKEWDKFAQCPADPVQFRIKIWIAGNHNRDIDIDTHNDLQDPPDPVLCCCCVPCCVPPNQGAEYEYEQPPSCPDPPVVVSCVVSNYHYDYDDNPDPSTPDPPVVVSVVVRVD

Organism: Cyanistes caeruleus (NCBI:txid156563)

Sequence (287 aa):
YLCAVAFPTTLDLRKDYSRQPGEPISAWLLRCWDNGAGRQQLEGHEAQQLGSLAKDREIERGIGKEGAICSLWRRLLSSVRARYPFKEDLVNSPGKWTTADEGIQHLRELAVLEIIYSDLKSDRVPEDPEDAPCTMAMWRKVVQSAPASYSSSLVSLYHPQMDTPTIEMASSWMEAWKIDHIGPLPQTRPGRRYILTMAEATTGWLETSPVNHCHCLRDLEIPSLEGQILRHHGTTEGIELDNGAHFKNNLINRWAKKHGIECTYHIPYYSQAPGKIESYNGLLKTM

Secondary structure (DSSP, 8-state):
------PPPHHHHHHHHPPPTT--HHHHHHHHHHTTTTT-EE-HHHHHHT--SSS-HHHHHHHTT--S-EEHHHHHHHHHHHH--SGGGT---PPPP-SHHHHHHHHHHHHHHHHHHS-TTSTTS-SSTTTSB--HHHHHHHHHHS-HHHHHHHHHHS-TTSPPPBHHHHHHTTT-EEEEEE-PPPPPTT---EEEEEEETTT--EEEEEES-TT---SSHHHHHIIIIIHHT-S-SEEEE---TTT-SHHHHHHHHHHT-EEEEPPTT--SS--HHHHHHHHHHH-

InterPro domains:
  IPR001584 Integrase, catalytic core [PS50994] (161-287)
  IPR012337 Ribonuclease H-like superfamily [SSF53098] (170-287)
  IPR036397 Ribonuclease H superfamily [G3DSA:3.30.420.10] (165-287)
  IPR053270 Friend virus susceptibility protein 1 [PTHR48195] (12-158)